Protein AF-A0A973CJG3-F1 (afdb_monomer)

Secondary structure (DSSP, 8-state):
-HHHHTGGGG--SS--B-TTSSBHHHHT-HHHHHHH-TTS--PPEEE--BSTT-HHHHHHTS-PSPHHHHHHHHHHTT--EEEEEBSSS-TTHHHHHHHTGGG--TTS-EEEEE--TT---SS-S---SS--TT-S-TTTS---HHHHHTS-SSEEESSSEEE-SSS-EEETTEEEEEEEE-TT-S-SEEEEEEEEES-SS--PPTT-EEEEEEEETTEEEEEEEEE--TT----EEEEEEESS-EEEEEE-

Sequence (252 aa):
REAKKRHKEWGLNGMGKNWLGIPHLDYLDLASWIRKNPTKELPYWVCHPSYGKFPSHTLVDFGFKPWQEFIAAMIETKRAFAAVWVSNGPGELKHLLKTQFTKIKRNQSMPAFTNASFDRSPQTKNPRGPMNRKMKNIYTKKLDMDFVNGADREGGINIWQRWDTTNITDKAKTWEMTIWLAKKCPVEKGTMDITPRRCQKFKAKPGQRFKWQSSIDGKVSQSGTVKADKHGFVTLPKVAISKKKCRIRISR

Nearest PDB structures (foldseek):
  6kjl-assembly1_A  TM=4.867E-01  e=3.478E-01  Bacillus sp. 41M-1
  2dck-assembly1_A  TM=4.306E-01  e=3.272E-01  Bacillus sp. 41M-1
  5wvp-assembly1_A  TM=4.340E-01  e=6.804E-01  Paenibacillus barengoltzii
  5wug-assembly1_A  TM=4.262E-01  e=8.171E-01  Paenibacillus barengoltzii
  6kka-assembly2_B  TM=3.151E-01  e=6.804E-01  Bacillus sp. 41M-1

Mean predicted aligned error: 8.8 Å

Structure (mmCIF, N/CA/C/O backbone):
data_AF-A0A973CJG3-F1
#
_entry.id   AF-A0A973CJG3-F1
#
loop_
_atom_site.group_PDB
_atom_site.id
_atom_site.type_symbol
_atom_site.label_atom_id
_atom_site.label_alt_id
_atom_site.label_comp_id
_atom_site.label_asym_id
_atom_site.label_entity_id
_atom_site.label_seq_id
_atom_site.pdbx_PDB_ins_code
_atom_site.Cartn_x
_atom_site.Cartn_y
_atom_site.Cartn_z
_atom_site.occupancy
_atom_site.B_iso_or_equiv
_atom_site.auth_seq_id
_atom_site.auth_comp_id
_atom_site.auth_asym_id
_atom_site.auth_atom_id
_atom_site.pdbx_PDB_model_num
ATOM 1 N N . ARG A 1 1 ? 27.104 -16.307 -5.606 1.00 38.00 1 ARG A N 1
ATOM 2 C CA . ARG A 1 1 ? 28.122 -17.317 -6.006 1.00 38.00 1 ARG A CA 1
ATOM 3 C C . ARG A 1 1 ? 27.645 -18.135 -7.210 1.00 38.00 1 ARG A C 1
ATOM 5 O O . ARG A 1 1 ? 28.338 -1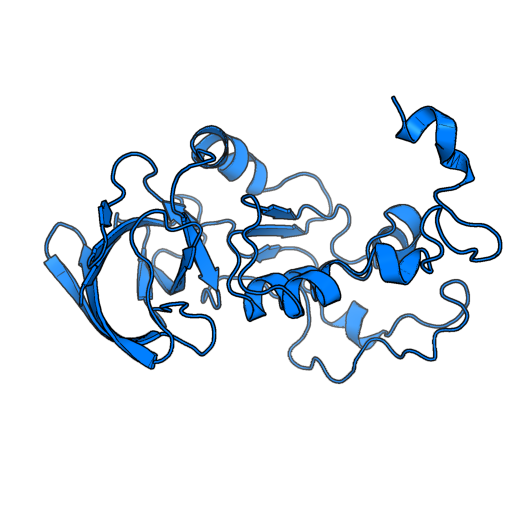8.113 -8.212 1.00 38.00 1 ARG A O 1
ATOM 12 N N . GLU A 1 2 ? 26.455 -18.740 -7.157 1.00 39.62 2 GLU A N 1
ATOM 13 C CA . GLU A 1 2 ? 25.774 -19.415 -8.289 1.00 39.62 2 GLU A CA 1
ATOM 14 C C . GLU A 1 2 ? 25.611 -18.533 -9.545 1.00 39.62 2 GLU A C 1
ATOM 16 O O . GLU A 1 2 ? 26.092 -18.888 -10.615 1.00 39.62 2 GLU A O 1
ATOM 21 N N . ALA A 1 3 ? 25.062 -17.320 -9.397 1.00 37.31 3 ALA A N 1
ATOM 22 C CA . ALA A 1 3 ? 24.835 -16.401 -10.523 1.00 37.31 3 ALA A CA 1
ATOM 23 C C . ALA A 1 3 ? 26.109 -16.037 -11.319 1.00 37.31 3 ALA A C 1
ATOM 25 O O . ALA A 1 3 ? 26.046 -15.831 -12.524 1.00 37.31 3 ALA A O 1
ATOM 26 N N . LYS A 1 4 ? 27.289 -16.017 -10.674 1.00 39.81 4 LYS A N 1
ATOM 27 C CA . LYS A 1 4 ? 28.574 -15.769 -11.357 1.00 39.81 4 LYS A CA 1
ATOM 28 C C . LYS A 1 4 ? 28.987 -16.944 -12.251 1.00 39.81 4 LYS A C 1
ATOM 30 O O . LYS A 1 4 ? 29.508 -16.718 -13.339 1.00 39.81 4 LYS A O 1
ATOM 35 N N . LYS A 1 5 ? 28.742 -18.183 -11.806 1.00 47.56 5 LYS A N 1
ATOM 36 C CA . LYS A 1 5 ? 29.108 -19.403 -12.547 1.00 47.56 5 LYS A CA 1
ATOM 37 C C . LYS A 1 5 ? 28.276 -19.577 -13.814 1.00 47.56 5 LYS A C 1
ATOM 39 O O . LYS A 1 5 ? 28.791 -20.065 -14.808 1.00 47.56 5 LYS A O 1
ATOM 44 N N . ARG A 1 6 ? 27.016 -19.145 -13.776 1.00 50.22 6 ARG A N 1
ATOM 45 C CA . ARG A 1 6 ? 26.038 -19.390 -14.840 1.00 50.22 6 ARG A CA 1
ATOM 46 C C . ARG A 1 6 ? 25.678 -18.155 -15.656 1.00 50.22 6 ARG A C 1
ATOM 48 O O . ARG A 1 6 ? 24.765 -18.231 -16.451 1.00 50.22 6 ARG A O 1
ATOM 55 N N . HIS A 1 7 ? 26.374 -17.026 -15.517 1.00 45.78 7 HIS A N 1
ATOM 56 C CA . HIS A 1 7 ? 25.959 -15.753 -16.132 1.00 45.78 7 HIS A CA 1
ATOM 57 C C . HIS A 1 7 ? 25.690 -15.816 -17.656 1.00 45.78 7 HIS A C 1
ATOM 59 O O . HIS A 1 7 ? 24.806 -15.114 -18.133 1.00 45.78 7 HIS A O 1
ATOM 65 N N . LYS A 1 8 ? 26.373 -16.688 -18.418 1.00 46.72 8 LYS A N 1
ATOM 66 C CA . LYS A 1 8 ? 26.104 -16.917 -19.858 1.00 46.72 8 LYS A CA 1
ATOM 67 C C . LYS A 1 8 ? 24.778 -17.645 -20.137 1.00 46.72 8 LYS A C 1
ATOM 69 O O . LYS A 1 8 ? 24.209 -17.499 -21.210 1.00 46.72 8 LYS A O 1
ATOM 74 N N . GLU A 1 9 ? 24.263 -18.390 -19.163 1.00 54.78 9 GLU A N 1
ATOM 75 C CA . GLU A 1 9 ? 22.959 -19.071 -19.196 1.00 54.78 9 GLU A CA 1
ATOM 76 C C . GLU A 1 9 ? 21.802 -18.125 -18.826 1.00 54.78 9 GLU A C 1
ATOM 78 O O . GLU A 1 9 ? 20.634 -18.508 -18.893 1.00 54.78 9 GLU A O 1
ATOM 83 N N . TRP A 1 10 ? 22.107 -16.890 -18.405 1.00 50.78 10 TRP A N 1
ATOM 84 C CA . TRP A 1 10 ? 21.106 -15.917 -17.964 1.00 50.78 10 TRP A CA 1
ATOM 85 C C . TRP A 1 10 ? 20.590 -15.033 -19.120 1.00 50.78 10 TRP A C 1
ATOM 87 O O . TRP A 1 10 ? 19.792 -14.151 -18.849 1.00 50.78 10 TRP A O 1
ATOM 97 N N . GLY A 1 11 ? 20.941 -15.334 -20.386 1.00 48.28 11 GLY A N 1
ATOM 98 C CA . GLY A 1 11 ? 20.390 -14.748 -21.634 1.00 48.28 11 GLY A CA 1
ATOM 99 C C . GLY A 1 11 ? 20.781 -13.277 -21.881 1.00 48.28 11 GLY A C 1
ATOM 100 O O . GLY A 1 11 ? 20.871 -12.507 -20.942 1.00 48.28 11 GLY A O 1
ATOM 101 N N . LEU A 1 12 ? 21.054 -12.787 -23.098 1.00 52.03 12 LEU A N 1
ATOM 102 C CA . LEU A 1 12 ? 20.471 -13.099 -24.409 1.00 52.03 12 LEU A CA 1
ATOM 103 C C . LEU A 1 12 ? 21.503 -13.048 -25.560 1.00 52.03 12 LEU A C 1
ATOM 105 O O . LEU A 1 12 ? 22.058 -11.995 -25.853 1.00 52.03 12 LEU A O 1
ATOM 109 N N . ASN A 1 13 ? 21.630 -14.162 -26.291 1.00 45.59 13 ASN A N 1
ATOM 110 C CA . ASN A 1 13 ? 21.619 -14.185 -27.761 1.00 45.59 13 ASN A CA 1
ATOM 111 C C . ASN A 1 13 ? 20.974 -15.513 -28.218 1.00 45.59 13 ASN A C 1
ATOM 113 O O . ASN A 1 13 ? 21.396 -16.580 -27.783 1.00 45.59 13 ASN A O 1
ATOM 117 N N . GLY A 1 14 ? 19.899 -15.444 -29.021 1.00 54.41 14 GLY A N 1
ATOM 118 C CA . GLY A 1 14 ? 19.147 -16.608 -29.539 1.00 54.41 14 GLY A CA 1
ATOM 119 C C . GLY A 1 14 ? 17.915 -17.087 -28.737 1.00 54.41 14 GLY A C 1
ATOM 120 O O . GLY A 1 14 ? 17.394 -18.154 -29.032 1.00 54.41 14 GLY A O 1
ATOM 121 N N . MET A 1 15 ? 17.449 -16.324 -27.733 1.00 61.69 15 MET A N 1
ATOM 122 C CA . MET A 1 15 ? 16.234 -16.555 -26.906 1.00 61.69 15 MET A CA 1
ATOM 123 C C . MET A 1 15 ? 15.952 -18.017 -26.482 1.00 61.69 15 MET A C 1
ATOM 125 O O . MET A 1 15 ? 14.845 -18.531 -26.639 1.00 61.69 15 MET A O 1
ATOM 129 N N . GLY A 1 16 ? 16.948 -18.675 -25.884 1.00 67.69 16 GLY A N 1
ATOM 130 C CA . GLY A 1 16 ? 16.788 -19.979 -25.237 1.00 67.69 16 GLY A CA 1
ATOM 131 C C . GLY A 1 16 ? 15.946 -19.951 -23.950 1.00 67.69 16 GLY A C 1
ATOM 132 O O . GLY A 1 16 ? 15.696 -18.908 -23.337 1.00 67.69 16 GLY A O 1
ATOM 133 N N . LYS A 1 17 ? 15.510 -21.143 -23.533 1.00 73.69 17 LYS A N 1
ATOM 134 C CA . LYS A 1 17 ? 14.942 -21.403 -22.205 1.00 73.69 17 LYS A CA 1
ATOM 135 C C . LYS A 1 17 ? 16.030 -21.229 -21.131 1.00 73.69 17 LYS A C 1
ATOM 137 O O . LYS A 1 17 ? 17.195 -21.509 -21.390 1.00 73.69 17 LYS A O 1
ATOM 142 N N . ASN A 1 18 ? 15.662 -20.787 -19.931 1.00 76.19 18 ASN A N 1
ATOM 143 C CA . ASN A 1 18 ? 16.559 -20.792 -18.774 1.00 76.19 18 ASN A CA 1
ATOM 144 C C . ASN A 1 18 ? 16.839 -22.239 -18.304 1.00 76.19 18 ASN A C 1
ATOM 146 O O . ASN A 1 18 ? 16.285 -23.198 -18.840 1.00 76.19 18 ASN A O 1
ATOM 150 N N . TRP A 1 19 ? 17.645 -22.406 -17.253 1.00 76.75 19 TRP A N 1
ATOM 151 C CA . TRP A 1 19 ? 17.968 -23.717 -16.662 1.00 76.75 19 TRP A CA 1
ATOM 152 C C . TRP A 1 19 ? 16.749 -24.512 -16.135 1.00 76.75 19 TRP A C 1
ATOM 154 O O . TRP A 1 19 ? 16.885 -25.692 -15.832 1.00 76.75 19 TRP A O 1
ATOM 164 N N . LEU A 1 20 ? 15.563 -23.894 -16.046 1.00 78.69 20 LEU A N 1
ATOM 165 C CA . LEU A 1 20 ? 14.283 -24.544 -15.723 1.00 78.69 20 LEU A CA 1
ATOM 166 C C . LEU A 1 20 ? 13.481 -24.954 -16.971 1.00 78.69 20 LEU A C 1
ATOM 168 O O . LEU A 1 20 ? 12.343 -25.400 -16.850 1.00 78.69 20 LEU A O 1
ATOM 172 N N . GLY A 1 21 ? 14.009 -24.755 -18.181 1.00 82.00 21 GLY A N 1
ATOM 173 C CA . GLY A 1 21 ? 13.263 -25.003 -19.413 1.00 82.00 21 GLY A CA 1
ATOM 174 C C . GLY A 1 21 ? 12.173 -23.955 -19.705 1.00 82.00 21 GLY A C 1
ATOM 175 O O . GLY A 1 21 ? 11.332 -24.181 -20.578 1.00 82.00 21 GLY A O 1
ATOM 176 N N . ILE A 1 22 ? 12.177 -22.812 -19.009 1.00 78.19 22 ILE A N 1
ATOM 177 C CA . ILE A 1 22 ? 11.189 -21.732 -19.160 1.00 78.19 22 ILE A CA 1
ATOM 178 C C . ILE A 1 22 ? 11.783 -20.626 -20.040 1.00 78.19 22 ILE A C 1
ATOM 180 O O . ILE A 1 22 ? 12.931 -20.240 -19.812 1.00 78.19 22 ILE A O 1
ATOM 184 N N . PRO A 1 23 ? 11.044 -20.069 -21.019 1.00 77.31 23 PRO A N 1
ATOM 185 C CA . PRO A 1 23 ? 11.504 -18.898 -21.761 1.00 77.31 23 PRO A CA 1
ATOM 186 C C . PRO A 1 23 ? 11.931 -17.776 -20.809 1.00 77.31 23 PRO A C 1
ATOM 188 O O . PRO A 1 23 ? 11.202 -17.432 -19.880 1.00 77.31 23 PRO A O 1
ATOM 191 N N . HIS A 1 24 ? 13.113 -17.198 -21.024 1.00 72.94 24 HIS A N 1
ATOM 192 C CA . HIS A 1 24 ? 13.691 -16.220 -20.096 1.00 72.94 24 HIS A CA 1
ATOM 193 C C . HIS A 1 24 ? 12.741 -15.040 -19.801 1.00 72.94 24 HIS A C 1
ATOM 195 O O . HIS A 1 24 ? 12.560 -14.650 -18.649 1.00 72.94 24 HIS A O 1
ATOM 201 N N . LEU A 1 25 ? 12.051 -14.540 -20.830 1.00 70.56 25 LEU A N 1
ATOM 202 C CA . LEU A 1 25 ? 11.069 -13.461 -20.693 1.00 70.56 25 LEU A CA 1
ATOM 203 C C . LEU A 1 25 ? 9.826 -13.870 -19.892 1.00 70.56 25 LEU A C 1
ATOM 205 O O . LEU A 1 25 ? 9.221 -13.023 -19.242 1.00 70.56 25 LEU A O 1
ATOM 209 N N . ASP A 1 26 ? 9.438 -15.144 -19.920 1.00 74.06 26 ASP A N 1
ATOM 210 C CA . ASP A 1 26 ? 8.328 -15.646 -19.106 1.00 74.06 26 ASP A CA 1
ATOM 211 C C . ASP A 1 26 ? 8.758 -15.844 -17.653 1.00 74.06 26 ASP A C 1
ATOM 213 O O . ASP A 1 26 ? 7.991 -15.558 -16.735 1.00 74.06 26 ASP A O 1
ATOM 217 N N . TYR A 1 27 ? 10.005 -16.266 -17.434 1.00 75.38 27 TYR A N 1
ATOM 218 C CA . TYR A 1 27 ? 10.584 -16.365 -16.097 1.00 75.38 27 TYR A CA 1
ATOM 219 C C . TYR A 1 27 ? 10.700 -14.995 -15.409 1.00 75.38 27 TYR A C 1
ATOM 221 O O . TYR A 1 27 ? 10.432 -14.884 -14.213 1.00 75.38 27 TYR A O 1
ATOM 229 N N . LEU A 1 28 ? 11.042 -13.944 -16.162 1.00 76.88 28 LEU A N 1
ATOM 230 C CA . LEU A 1 28 ? 11.121 -12.565 -15.662 1.00 76.88 28 LEU A CA 1
ATOM 231 C C . LEU A 1 28 ? 9.783 -11.806 -15.701 1.00 76.88 28 LEU A C 1
ATOM 233 O O . LEU A 1 28 ? 9.737 -10.614 -15.385 1.00 76.88 28 LEU A O 1
ATOM 237 N N . ASP A 1 29 ? 8.671 -12.469 -16.033 1.00 78.69 29 ASP A N 1
ATOM 238 C CA . ASP A 1 29 ? 7.335 -11.866 -16.005 1.00 78.69 29 ASP A CA 1
ATOM 239 C C . ASP A 1 29 ? 6.770 -11.786 -14.578 1.00 78.69 29 ASP A C 1
ATOM 241 O O . ASP A 1 29 ? 5.802 -12.453 -14.189 1.00 78.69 29 ASP A O 1
ATOM 245 N N . LEU A 1 30 ? 7.404 -10.937 -13.771 1.00 84.88 30 LEU A N 1
ATOM 246 C CA . LEU A 1 30 ? 7.039 -10.741 -12.376 1.00 84.88 30 LEU A CA 1
ATOM 247 C C . LEU A 1 30 ? 5.619 -10.172 -12.223 1.00 84.88 30 LEU A C 1
ATOM 249 O O . LEU A 1 30 ? 4.926 -10.515 -11.265 1.00 84.88 30 LEU A O 1
ATOM 253 N N . ALA A 1 31 ? 5.160 -9.349 -13.172 1.00 84.25 31 ALA A N 1
ATOM 254 C CA . ALA A 1 31 ? 3.807 -8.796 -13.175 1.00 84.25 31 ALA A CA 1
ATOM 255 C C . ALA A 1 31 ? 2.752 -9.911 -13.274 1.00 84.25 31 ALA A C 1
ATOM 257 O O . ALA A 1 31 ? 1.835 -9.989 -12.448 1.00 84.25 31 ALA A O 1
ATOM 258 N N . SER A 1 32 ? 2.917 -10.830 -14.233 1.00 85.25 32 SER A N 1
ATOM 259 C CA . SER A 1 32 ? 2.056 -12.010 -14.359 1.00 85.25 32 SER A CA 1
ATOM 260 C C . SER A 1 32 ? 2.118 -12.894 -13.116 1.00 85.25 32 SER A C 1
ATOM 262 O O . SER A 1 32 ? 1.078 -13.366 -12.649 1.00 85.25 32 SER A O 1
ATOM 264 N N . TRP A 1 33 ? 3.310 -13.113 -12.550 1.00 89.62 33 TRP A N 1
ATOM 265 C CA . TRP A 1 33 ? 3.449 -13.908 -11.329 1.00 89.62 33 TRP A CA 1
ATOM 266 C C . TRP A 1 33 ? 2.687 -13.283 -10.155 1.00 89.62 33 TRP A C 1
ATOM 268 O O . TRP A 1 33 ? 1.949 -13.990 -9.467 1.00 89.62 33 TRP A O 1
ATOM 278 N N . ILE A 1 34 ? 2.796 -11.967 -9.955 1.00 92.94 34 ILE A N 1
ATOM 279 C CA . ILE A 1 34 ? 2.105 -11.243 -8.880 1.00 92.94 34 ILE A CA 1
ATOM 280 C C . ILE A 1 34 ? 0.590 -11.377 -9.004 1.00 92.94 34 ILE A C 1
ATOM 282 O O . ILE A 1 34 ? -0.063 -11.722 -8.014 1.00 92.94 34 ILE A O 1
ATOM 286 N N . ARG A 1 35 ? 0.046 -11.154 -10.210 1.00 91.88 35 ARG A N 1
ATOM 287 C CA . ARG A 1 35 ? -1.391 -11.280 -10.508 1.00 91.88 35 ARG A CA 1
ATOM 288 C C . ARG A 1 35 ? -1.909 -12.697 -10.257 1.00 91.88 35 ARG A C 1
ATOM 290 O O . ARG A 1 35 ? -3.000 -12.860 -9.718 1.00 91.88 35 ARG A O 1
ATOM 297 N N . LYS A 1 36 ? -1.113 -13.720 -10.588 1.00 94.06 36 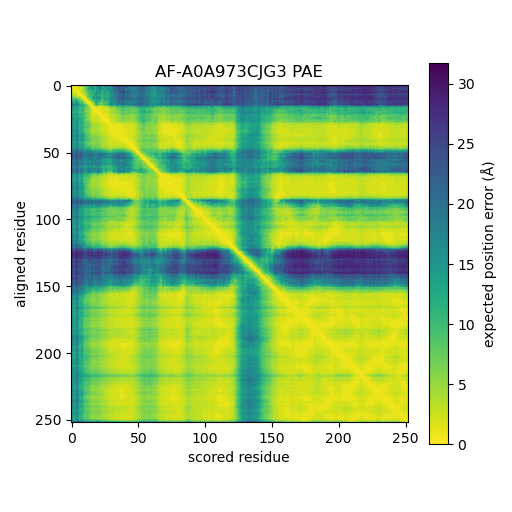LYS A N 1
ATOM 298 C CA . LYS A 1 36 ? -1.443 -15.137 -10.343 1.00 94.06 36 LYS A CA 1
ATOM 299 C C . LYS A 1 36 ? -1.316 -15.550 -8.874 1.00 94.06 36 LYS A C 1
ATOM 301 O O . LYS A 1 36 ? -1.942 -16.523 -8.467 1.00 94.06 36 LYS A O 1
ATOM 306 N N . ASN A 1 37 ? -0.536 -14.826 -8.072 1.00 96.75 37 ASN A N 1
ATOM 307 C CA . ASN A 1 37 ? -0.224 -15.187 -6.687 1.00 96.75 37 ASN A CA 1
ATOM 308 C C . ASN A 1 37 ? -0.637 -14.106 -5.667 1.00 96.75 37 ASN A C 1
ATOM 310 O O . ASN A 1 37 ? 0.172 -13.750 -4.803 1.00 96.75 37 ASN A O 1
ATOM 314 N N . PRO A 1 38 ? -1.881 -13.586 -5.694 1.00 96.56 38 PRO A N 1
ATOM 315 C CA . PRO A 1 38 ? -2.286 -12.403 -4.925 1.00 96.56 38 PRO A CA 1
ATOM 316 C C . PRO A 1 38 ? -2.086 -12.564 -3.409 1.00 96.56 38 PRO A C 1
ATOM 318 O O . PRO A 1 38 ? -1.762 -11.596 -2.723 1.00 96.56 38 PRO A O 1
ATOM 321 N N . THR A 1 39 ? -2.199 -13.789 -2.885 1.00 96.31 39 THR A N 1
ATOM 322 C CA . THR A 1 39 ? -2.079 -14.117 -1.453 1.00 96.31 39 THR A CA 1
ATOM 323 C C . THR A 1 39 ? -0.653 -14.427 -0.984 1.00 96.31 39 THR A C 1
ATOM 325 O O . THR A 1 39 ? -0.411 -14.474 0.222 1.00 96.31 39 THR A O 1
ATOM 328 N N . LYS A 1 40 ? 0.314 -14.624 -1.892 1.00 96.31 40 LYS A N 1
ATOM 329 C CA . LYS A 1 40 ? 1.724 -14.854 -1.525 1.00 96.31 40 LYS A CA 1
ATOM 330 C C . LYS A 1 40 ? 2.374 -13.533 -1.153 1.00 96.31 40 LYS A C 1
ATOM 332 O O . LYS A 1 40 ? 2.463 -12.655 -2.002 1.00 96.31 40 LYS A O 1
ATOM 337 N N . GLU A 1 41 ? 2.787 -13.358 0.096 1.00 95.00 41 GLU A N 1
ATOM 338 C CA . GLU A 1 41 ? 3.331 -12.073 0.540 1.00 95.00 41 GLU A CA 1
ATOM 339 C C . GLU A 1 41 ? 4.725 -11.790 -0.023 1.00 95.00 41 GLU A C 1
ATOM 341 O O . GLU A 1 41 ? 5.554 -12.686 -0.166 1.00 95.00 41 GLU A O 1
ATOM 346 N N . LEU A 1 42 ? 4.968 -10.512 -0.305 1.00 93.56 42 LEU A N 1
ATOM 347 C CA . LEU A 1 42 ? 6.249 -9.981 -0.754 1.00 93.56 42 LEU A CA 1
ATOM 348 C C . LEU A 1 42 ? 6.874 -9.125 0.356 1.00 93.56 42 LEU A C 1
ATOM 350 O O . LEU A 1 42 ? 6.147 -8.612 1.215 1.00 93.56 42 LEU A O 1
ATOM 354 N N . PRO A 1 43 ? 8.206 -8.932 0.359 1.00 93.25 43 PRO A N 1
ATOM 355 C CA . PRO A 1 43 ? 8.800 -7.843 1.127 1.00 93.25 43 PRO A CA 1
ATOM 356 C C . PRO A 1 43 ? 8.220 -6.495 0.673 1.00 93.25 43 PRO A C 1
ATOM 358 O O . PRO A 1 43 ? 7.617 -6.390 -0.396 1.00 93.25 43 PRO A O 1
ATOM 361 N N . TYR A 1 44 ? 8.429 -5.448 1.474 1.00 93.88 44 TYR A N 1
ATOM 362 C CA . TYR A 1 44 ? 8.155 -4.097 0.991 1.00 93.88 44 TYR A CA 1
ATOM 363 C C . TYR A 1 44 ? 9.053 -3.820 -0.205 1.00 93.88 44 TYR A C 1
ATOM 365 O O . TYR A 1 44 ? 10.277 -3.906 -0.087 1.00 93.88 44 TYR A O 1
ATOM 373 N N . TRP A 1 45 ? 8.442 -3.532 -1.345 1.00 91.88 45 TRP A N 1
ATOM 374 C CA . TRP A 1 45 ? 9.181 -3.383 -2.584 1.00 91.88 45 TRP A CA 1
ATOM 375 C C . TRP A 1 45 ? 9.420 -1.919 -2.925 1.00 91.88 45 TRP A C 1
ATOM 377 O O . TRP A 1 45 ? 8.628 -1.036 -2.596 1.00 91.88 45 TRP A O 1
ATOM 387 N N . VAL A 1 46 ? 10.538 -1.669 -3.590 1.00 88.94 46 VAL A N 1
ATOM 388 C CA . VAL A 1 46 ? 10.987 -0.331 -3.937 1.00 88.94 46 VAL A CA 1
ATOM 389 C C . VAL A 1 46 ? 11.373 -0.330 -5.401 1.00 88.94 46 VAL A C 1
ATOM 391 O O . VAL A 1 46 ? 12.314 -1.019 -5.789 1.00 88.94 46 VAL A O 1
ATOM 394 N N . CYS A 1 47 ? 10.649 0.449 -6.197 1.00 85.06 47 CYS A N 1
ATOM 395 C CA . CYS A 1 47 ? 11.003 0.726 -7.579 1.00 85.06 47 CYS A CA 1
ATOM 396 C C . CYS A 1 47 ? 11.798 2.019 -7.654 1.00 85.06 47 CYS A C 1
ATOM 398 O O . CYS A 1 47 ? 11.317 3.065 -7.212 1.00 85.06 47 CYS A O 1
ATOM 400 N N . HIS A 1 48 ? 12.964 1.966 -8.281 1.00 81.88 48 HIS A N 1
ATOM 401 C CA . HIS A 1 48 ? 13.689 3.164 -8.680 1.00 81.88 48 HIS A CA 1
ATOM 402 C C . HIS A 1 48 ? 14.293 2.960 -10.070 1.00 81.88 48 HIS A C 1
ATOM 404 O O . HIS A 1 48 ? 15.495 2.730 -10.187 1.00 81.88 48 HIS A O 1
ATOM 410 N N . PRO A 1 49 ? 13.474 2.964 -11.136 1.00 71.12 49 PRO A N 1
ATOM 411 C CA . PRO A 1 49 ? 13.997 3.018 -12.485 1.00 71.12 49 PRO A CA 1
ATOM 412 C C . PRO A 1 49 ? 14.762 4.331 -12.651 1.00 71.12 49 PRO A C 1
ATOM 414 O O . PRO A 1 49 ? 14.188 5.422 -12.589 1.00 71.12 49 PRO A O 1
ATOM 417 N N . SER A 1 50 ? 16.065 4.223 -12.885 1.00 62.31 50 SER A N 1
ATOM 418 C CA . SER A 1 50 ? 16.801 5.296 -13.542 1.00 62.31 50 SER A CA 1
ATOM 419 C C . SER A 1 50 ? 16.185 5.491 -14.934 1.00 62.31 50 SER A C 1
ATOM 421 O O . SER A 1 50 ? 15.875 4.506 -15.604 1.00 62.31 50 SER A O 1
ATOM 423 N N . TYR A 1 51 ? 16.006 6.743 -15.369 1.00 60.84 51 TYR A N 1
ATOM 424 C CA . TYR A 1 51 ? 15.540 7.107 -16.721 1.00 60.84 51 TYR A CA 1
ATOM 425 C C . TYR A 1 51 ? 14.030 6.945 -16.985 1.00 60.84 51 TYR A C 1
ATOM 427 O O . TYR A 1 51 ? 13.621 6.338 -17.973 1.00 60.84 51 TYR A O 1
ATOM 435 N N . GLY A 1 52 ? 13.194 7.580 -16.154 1.00 54.88 52 GLY A N 1
ATOM 436 C CA . GLY A 1 52 ? 11.718 7.515 -16.154 1.00 54.88 52 GLY A CA 1
ATOM 437 C C . GLY A 1 52 ? 10.939 7.714 -17.469 1.00 54.88 52 GLY A C 1
ATOM 438 O O . GLY A 1 52 ? 9.746 7.435 -17.488 1.00 54.88 52 GLY A O 1
ATOM 439 N N . LYS A 1 53 ? 11.579 8.129 -18.572 1.00 53.22 53 LYS A N 1
ATOM 440 C CA . LYS A 1 53 ? 10.964 8.245 -19.909 1.00 53.22 53 LYS A CA 1
ATOM 441 C C . LYS A 1 53 ? 11.503 7.240 -20.939 1.00 53.22 53 LYS A C 1
ATOM 443 O O . LYS A 1 53 ? 10.918 7.123 -22.008 1.00 53.22 53 LYS A O 1
ATOM 448 N N . PHE A 1 54 ? 12.602 6.532 -20.669 1.00 55.78 54 PHE A N 1
ATOM 449 C CA . PHE A 1 54 ? 13.337 5.780 -21.694 1.00 55.78 54 PHE A CA 1
ATOM 450 C C . PHE A 1 54 ? 13.091 4.264 -21.589 1.00 55.78 54 PHE A C 1
ATOM 452 O O . PHE A 1 54 ? 13.832 3.539 -20.918 1.00 55.78 54 PHE A O 1
ATOM 459 N N . PRO A 1 55 ? 12.050 3.743 -22.263 1.00 51.25 55 PRO A N 1
ATOM 460 C CA . PRO A 1 55 ? 11.767 2.314 -22.311 1.00 51.25 55 PRO A CA 1
ATOM 461 C C . PRO A 1 55 ? 12.872 1.504 -22.992 1.00 51.25 55 PRO A C 1
ATOM 463 O O . PRO A 1 55 ? 13.020 0.329 -22.683 1.00 51.25 55 PRO A O 1
ATOM 466 N N . SER A 1 56 ? 13.669 2.114 -23.878 1.00 50.25 56 SER A N 1
ATOM 467 C CA . SER A 1 56 ? 14.780 1.439 -24.561 1.00 50.25 56 SER A CA 1
ATOM 468 C C . SER A 1 56 ? 15.811 0.886 -23.573 1.00 50.25 56 SER A C 1
ATOM 470 O O . SER A 1 56 ? 16.151 -0.289 -23.655 1.00 50.25 56 SER A O 1
ATOM 472 N N . HIS A 1 57 ? 16.219 1.683 -22.582 1.00 52.41 57 HIS A N 1
ATOM 473 C CA . HIS A 1 57 ? 17.140 1.233 -21.536 1.00 52.41 57 HIS A CA 1
ATOM 474 C C . HIS A 1 57 ? 16.453 0.321 -20.506 1.00 52.41 57 HIS A C 1
ATOM 476 O O . HIS A 1 57 ? 17.056 -0.621 -20.008 1.00 52.41 57 HIS A O 1
ATOM 482 N N . THR A 1 58 ? 15.171 0.533 -20.190 1.00 52.53 58 THR A N 1
ATOM 483 C CA . THR A 1 58 ? 14.485 -0.280 -19.161 1.00 52.53 58 THR A CA 1
ATOM 484 C C . THR A 1 58 ? 14.040 -1.666 -19.633 1.00 52.53 58 THR A C 1
ATOM 486 O O . THR A 1 58 ? 14.029 -2.589 -18.821 1.00 52.53 58 THR A O 1
ATOM 489 N N . LEU A 1 59 ? 13.723 -1.839 -20.920 1.00 48.03 59 LEU A N 1
ATOM 490 C CA . LEU A 1 59 ? 13.295 -3.125 -21.484 1.00 48.03 59 LEU A CA 1
ATOM 491 C C . LEU A 1 59 ? 14.458 -4.014 -21.925 1.00 48.03 59 LEU A C 1
ATOM 493 O O . LEU A 1 59 ? 14.325 -5.235 -21.867 1.00 48.03 59 LEU A O 1
ATOM 497 N N . VAL A 1 60 ? 15.568 -3.423 -22.375 1.00 47.69 60 VAL A N 1
ATOM 498 C CA . VAL A 1 60 ? 16.691 -4.176 -22.957 1.00 47.69 60 VAL A CA 1
ATOM 499 C C . VAL A 1 60 ? 17.866 -4.287 -21.985 1.00 47.69 60 VAL A C 1
ATOM 501 O O . VAL A 1 60 ? 18.404 -5.381 -21.839 1.00 47.69 60 VAL A O 1
ATOM 504 N N . ASP A 1 61 ? 18.211 -3.224 -21.251 1.00 51.62 61 ASP A N 1
ATOM 505 C CA . ASP A 1 61 ? 19.424 -3.243 -20.415 1.00 51.62 61 ASP A CA 1
ATOM 506 C C . ASP A 1 61 ? 19.185 -3.833 -19.020 1.00 51.62 61 ASP A C 1
ATOM 508 O O . ASP A 1 61 ? 20.098 -4.397 -18.420 1.00 51.62 61 ASP A O 1
ATOM 512 N N . PHE A 1 62 ? 17.959 -3.733 -18.493 1.00 54.50 62 PHE A N 1
ATOM 513 C CA . PHE A 1 62 ? 17.640 -4.188 -17.132 1.00 54.50 62 PHE A CA 1
ATOM 514 C C . PHE A 1 62 ? 16.797 -5.473 -17.072 1.00 54.50 62 PHE A C 1
ATOM 516 O O . PHE A 1 62 ? 16.527 -5.963 -15.978 1.00 54.50 62 PHE A O 1
ATOM 523 N N . GLY A 1 63 ? 16.391 -6.043 -18.215 1.00 48.56 63 GLY A N 1
ATOM 524 C CA . GLY A 1 63 ? 15.720 -7.353 -18.294 1.00 48.56 63 GLY A CA 1
ATOM 525 C C . GLY A 1 63 ? 14.320 -7.433 -17.665 1.00 48.56 63 GLY A C 1
ATOM 526 O O . GLY A 1 63 ? 13.712 -8.503 -17.644 1.00 48.56 63 GLY A O 1
ATOM 527 N N . PHE A 1 64 ? 13.766 -6.330 -17.164 1.00 54.06 64 PHE A N 1
ATOM 528 C CA . PHE A 1 64 ? 12.411 -6.307 -16.622 1.00 54.06 64 PHE A CA 1
ATOM 529 C C . PHE A 1 64 ? 11.408 -6.019 -17.748 1.00 54.06 64 PHE A C 1
ATOM 531 O O . PHE A 1 64 ? 11.479 -4.978 -18.402 1.00 54.06 64 PHE A O 1
ATOM 538 N N . LYS A 1 65 ? 10.416 -6.910 -17.940 1.00 56.72 65 LYS A N 1
ATOM 539 C CA . LYS A 1 65 ? 9.150 -6.537 -18.613 1.00 56.72 65 LYS A CA 1
ATOM 540 C C . LYS A 1 65 ? 8.647 -5.222 -17.995 1.00 56.72 65 LYS A C 1
ATOM 542 O O . LYS A 1 65 ? 8.865 -5.031 -16.795 1.00 56.72 65 LYS A O 1
ATOM 547 N N . PRO A 1 66 ? 8.025 -4.316 -18.778 1.00 68.06 66 PRO A N 1
ATOM 548 C CA . PRO A 1 66 ? 8.001 -2.888 -18.462 1.00 68.06 66 PRO A CA 1
ATOM 549 C C . PRO A 1 66 ? 7.573 -2.657 -17.012 1.00 68.06 66 PRO A C 1
ATOM 551 O O . PRO A 1 66 ? 6.514 -3.121 -16.594 1.00 68.06 66 PRO A O 1
ATOM 554 N N . TRP A 1 67 ? 8.417 -1.989 -16.223 1.00 75.38 67 TRP A N 1
ATOM 555 C CA . TRP A 1 67 ? 8.235 -1.796 -14.777 1.00 75.38 67 TRP A CA 1
ATOM 556 C C . TRP A 1 67 ? 6.874 -1.175 -14.423 1.00 75.38 67 TRP A C 1
ATOM 558 O O . TRP A 1 67 ? 6.360 -1.389 -13.326 1.00 75.38 67 TRP A O 1
ATOM 568 N N . GLN A 1 68 ? 6.249 -0.468 -15.363 1.00 77.62 68 GLN A N 1
ATOM 569 C CA . GLN A 1 68 ? 4.889 0.038 -15.242 1.00 77.62 68 GLN A CA 1
ATOM 570 C C . GLN A 1 68 ? 3.847 -1.090 -15.123 1.00 77.62 68 GLN A C 1
ATOM 572 O O . GLN A 1 68 ? 2.960 -0.996 -14.281 1.00 77.62 68 GLN A O 1
ATOM 577 N N . GLU A 1 69 ? 3.978 -2.184 -15.884 1.00 77.62 69 GLU A N 1
ATOM 578 C CA . GLU A 1 69 ? 3.121 -3.375 -15.739 1.00 77.62 69 GLU A CA 1
ATOM 579 C C . GLU A 1 69 ? 3.319 -4.058 -14.391 1.00 77.62 69 GLU A C 1
ATOM 581 O O . GLU A 1 69 ? 2.372 -4.555 -13.780 1.00 77.62 69 GLU A O 1
ATOM 586 N N . PHE A 1 70 ? 4.555 -4.061 -13.895 1.00 83.06 70 PHE A N 1
ATOM 587 C CA . PHE A 1 70 ? 4.836 -4.552 -12.556 1.00 83.06 70 PHE A CA 1
ATOM 588 C C . PHE A 1 70 ? 4.164 -3.676 -11.490 1.00 83.06 70 PHE A C 1
ATOM 590 O O . PHE A 1 70 ? 3.512 -4.206 -10.594 1.00 83.06 70 PHE A O 1
ATOM 597 N N . ILE A 1 71 ? 4.246 -2.347 -11.604 1.00 85.94 71 ILE A N 1
ATOM 598 C CA . ILE A 1 71 ? 3.535 -1.417 -10.713 1.00 85.94 71 ILE A CA 1
ATOM 599 C C . ILE A 1 71 ? 2.021 -1.630 -10.787 1.00 85.94 71 ILE A C 1
ATOM 601 O O . ILE A 1 71 ? 1.380 -1.718 -9.739 1.00 85.94 71 ILE A O 1
ATOM 605 N N . ALA A 1 72 ? 1.452 -1.769 -11.986 1.00 85.69 72 ALA A N 1
ATOM 606 C CA . ALA A 1 72 ? 0.031 -2.056 -12.165 1.00 85.69 72 ALA A CA 1
ATOM 607 C C . ALA A 1 72 ? -0.362 -3.353 -11.438 1.00 85.69 72 ALA A C 1
ATOM 609 O O . ALA A 1 72 ? -1.280 -3.349 -10.620 1.00 85.69 72 ALA A O 1
ATOM 610 N N . ALA A 1 73 ? 0.409 -4.431 -11.612 1.00 89.44 73 ALA A N 1
ATOM 611 C CA . ALA A 1 73 ? 0.203 -5.685 -10.889 1.00 89.44 73 ALA A CA 1
ATOM 612 C C . ALA A 1 73 ? 0.318 -5.524 -9.358 1.00 89.44 73 ALA A C 1
ATOM 614 O O . ALA A 1 73 ? -0.447 -6.139 -8.606 1.00 89.44 73 ALA A O 1
ATOM 615 N N . MET A 1 74 ? 1.249 -4.696 -8.870 1.00 93.94 74 MET A N 1
ATOM 616 C CA . MET A 1 74 ? 1.393 -4.392 -7.441 1.00 93.94 74 MET A CA 1
ATOM 617 C C . MET A 1 74 ? 0.172 -3.636 -6.895 1.00 93.94 74 MET A C 1
ATOM 619 O O . MET A 1 74 ? -0.287 -3.964 -5.800 1.00 93.94 74 MET A O 1
ATOM 623 N N . ILE A 1 75 ? -0.390 -2.689 -7.654 1.00 93.12 75 ILE A N 1
ATOM 624 C CA . ILE A 1 75 ? -1.617 -1.951 -7.303 1.00 93.12 75 ILE A CA 1
ATOM 625 C C . ILE A 1 75 ? -2.833 -2.885 -7.320 1.00 93.12 75 ILE A C 1
ATOM 627 O O . ILE A 1 75 ? -3.520 -3.011 -6.306 1.00 93.12 75 ILE A O 1
ATOM 631 N N . GLU A 1 76 ? -3.064 -3.597 -8.426 1.00 92.81 76 GLU A N 1
ATOM 632 C CA . GLU A 1 76 ? -4.189 -4.528 -8.609 1.00 92.81 76 GLU A CA 1
ATOM 633 C C . GLU A 1 76 ? -4.239 -5.593 -7.509 1.00 92.81 76 GLU A C 1
ATOM 635 O O . GLU A 1 76 ? -5.306 -5.949 -7.005 1.00 92.81 76 GLU A O 1
ATOM 640 N N . THR A 1 77 ? -3.068 -6.090 -7.105 1.00 96.12 77 THR A N 1
ATOM 641 C CA . THR A 1 77 ? -2.950 -7.099 -6.049 1.00 96.12 77 THR A CA 1
ATOM 642 C C . THR A 1 77 ? -2.665 -6.508 -4.675 1.00 96.12 77 THR A C 1
ATOM 644 O O . THR A 1 77 ? -2.338 -7.270 -3.765 1.00 96.12 77 THR A O 1
ATOM 647 N N . LYS A 1 78 ? -2.819 -5.188 -4.493 1.00 97.25 78 LYS A N 1
ATOM 648 C CA . LYS A 1 78 ? -2.790 -4.467 -3.207 1.00 97.25 78 LYS A CA 1
ATOM 649 C C . LYS A 1 78 ? -1.497 -4.663 -2.411 1.00 97.25 78 LYS A C 1
ATOM 651 O O . LYS A 1 78 ? -1.544 -4.952 -1.213 1.00 97.25 78 LYS A O 1
ATOM 656 N N . ARG A 1 79 ? -0.337 -4.607 -3.062 1.00 97.06 79 ARG A N 1
ATOM 657 C CA . ARG A 1 79 ? 0.982 -4.845 -2.450 1.00 97.06 79 ARG A CA 1
ATOM 658 C C . ARG A 1 79 ? 1.533 -3.592 -1.793 1.00 97.06 79 ARG A C 1
ATOM 660 O O . ARG A 1 79 ? 1.228 -2.478 -2.195 1.00 97.06 79 ARG A O 1
ATOM 667 N N . ALA A 1 80 ? 2.376 -3.784 -0.783 1.00 96.62 80 ALA A N 1
ATOM 668 C CA . ALA A 1 80 ? 3.085 -2.684 -0.151 1.00 96.62 80 ALA A CA 1
ATOM 669 C C . ALA A 1 80 ? 4.352 -2.360 -0.956 1.00 96.62 80 ALA A C 1
ATOM 671 O O . ALA A 1 80 ? 5.269 -3.183 -1.033 1.00 96.62 80 ALA A O 1
ATOM 672 N N . PHE A 1 81 ? 4.384 -1.177 -1.566 1.00 95.25 81 PHE A N 1
ATOM 673 C CA . PHE A 1 81 ? 5.534 -0.698 -2.324 1.00 95.25 81 PHE A CA 1
ATOM 674 C C . PHE A 1 81 ? 5.609 0.826 -2.371 1.00 95.25 81 PHE A C 1
ATOM 676 O O . PHE A 1 81 ? 4.620 1.500 -2.083 1.00 95.25 81 PHE A O 1
ATOM 683 N N . ALA A 1 82 ? 6.766 1.334 -2.790 1.00 93.31 82 ALA A N 1
ATOM 684 C CA . ALA A 1 82 ? 6.946 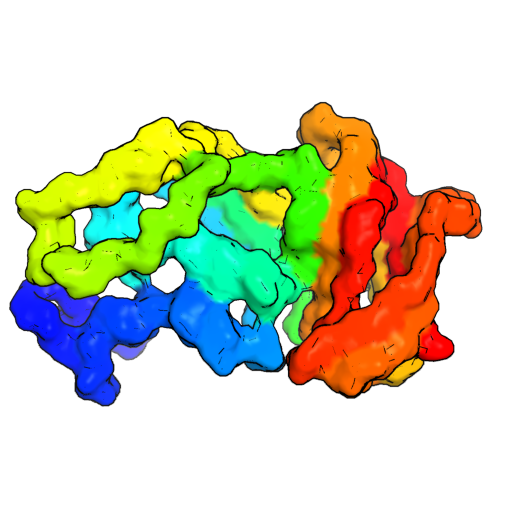2.687 -3.301 1.00 93.31 82 ALA A CA 1
ATOM 685 C C . ALA A 1 82 ? 7.670 2.637 -4.647 1.00 93.31 82 ALA A C 1
ATOM 687 O O . ALA A 1 82 ? 8.511 1.765 -4.869 1.00 93.31 82 ALA A O 1
ATOM 688 N N . ALA A 1 83 ? 7.354 3.569 -5.536 1.00 89.12 83 ALA A N 1
ATOM 689 C CA . ALA A 1 83 ? 8.024 3.717 -6.818 1.00 89.12 83 ALA A CA 1
ATOM 690 C C . ALA A 1 83 ? 8.373 5.181 -7.062 1.00 89.12 83 ALA A C 1
ATOM 692 O O . ALA A 1 83 ? 7.548 6.054 -6.812 1.00 89.12 83 ALA A O 1
ATOM 693 N N . VAL A 1 84 ? 9.572 5.448 -7.565 1.00 86.06 84 VAL A N 1
ATOM 694 C CA . VAL A 1 84 ? 9.988 6.775 -8.029 1.00 86.06 84 VAL A CA 1
ATOM 695 C C . VAL A 1 84 ? 10.646 6.635 -9.393 1.00 86.06 84 VAL A C 1
ATOM 697 O O . VAL A 1 84 ? 11.446 5.727 -9.600 1.00 86.06 84 VAL A O 1
ATOM 700 N N . TRP A 1 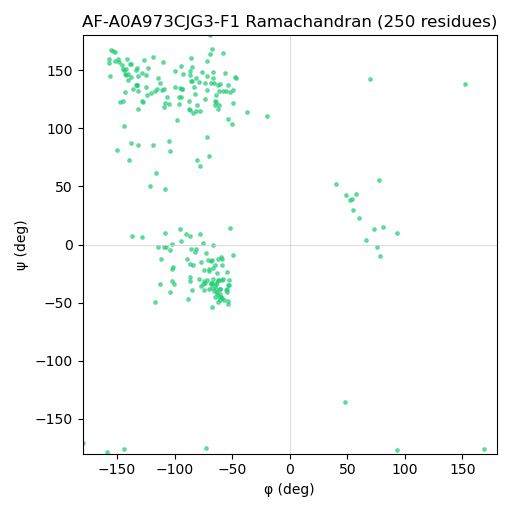85 ? 10.331 7.532 -10.315 1.00 80.06 85 TRP A N 1
ATOM 701 C CA . TRP A 1 85 ? 11.024 7.643 -11.590 1.00 80.06 85 TRP A CA 1
ATOM 702 C C . TRP A 1 85 ? 11.447 9.093 -11.759 1.00 80.06 85 TRP A C 1
ATOM 704 O O . TRP A 1 85 ? 10.637 10.007 -11.655 1.00 80.06 85 TRP A O 1
ATOM 714 N N . VAL A 1 86 ? 12.741 9.307 -11.952 1.00 71.88 86 VAL A N 1
ATOM 715 C CA . VAL A 1 86 ? 13.341 10.621 -12.202 1.00 71.88 86 VAL A CA 1
ATOM 716 C C . VAL A 1 86 ? 14.563 10.418 -13.096 1.00 71.88 86 VAL A C 1
ATOM 718 O O . VAL A 1 86 ? 15.104 9.311 -13.185 1.00 71.88 86 VAL A O 1
ATOM 721 N N . SER A 1 87 ? 15.005 11.472 -13.775 1.00 56.56 87 SER A N 1
ATOM 722 C CA . SER A 1 87 ? 16.188 11.416 -14.639 1.00 56.56 87 SER A CA 1
ATOM 723 C C . SER A 1 87 ? 17.500 11.304 -13.852 1.00 56.56 87 SER A C 1
ATOM 725 O O . SER A 1 87 ? 18.413 10.649 -14.337 1.00 56.56 87 SER A O 1
ATOM 727 N N . ASN A 1 88 ? 17.586 11.862 -12.633 1.00 63.53 88 ASN A N 1
ATOM 728 C CA . ASN A 1 88 ? 18.854 12.027 -11.907 1.00 63.53 88 ASN A CA 1
ATOM 729 C C . ASN A 1 88 ? 18.760 11.679 -10.401 1.00 63.53 88 ASN A C 1
ATOM 731 O O . ASN A 1 88 ? 18.578 12.551 -9.552 1.00 63.53 88 ASN A O 1
ATOM 735 N N . GLY A 1 89 ? 18.954 10.403 -10.043 1.00 65.56 89 GLY A N 1
ATOM 736 C CA . GLY A 1 89 ? 19.147 9.956 -8.650 1.00 65.56 89 GLY A CA 1
ATOM 737 C C . GLY A 1 89 ? 17.873 9.505 -7.912 1.00 65.56 89 GLY A C 1
ATOM 738 O O . GLY A 1 89 ? 16.810 9.423 -8.509 1.00 65.56 89 GLY A O 1
ATOM 739 N N . PRO A 1 90 ? 17.946 9.146 -6.614 1.00 67.75 90 PRO A N 1
ATOM 740 C CA . PRO A 1 90 ? 16.824 8.536 -5.882 1.00 67.75 90 PRO A CA 1
ATOM 741 C C . PRO A 1 90 ? 15.675 9.493 -5.544 1.00 67.75 90 PRO A C 1
ATOM 743 O O . PRO A 1 90 ? 14.655 9.050 -5.023 1.00 67.75 90 PRO A O 1
ATOM 746 N N . GLY A 1 91 ? 15.824 10.800 -5.781 1.00 77.12 91 GLY A N 1
ATOM 747 C CA . GLY A 1 91 ? 14.824 11.796 -5.392 1.00 77.12 91 GLY A CA 1
ATOM 748 C C . GLY A 1 91 ? 14.358 11.619 -3.939 1.00 77.12 91 GLY A C 1
ATOM 749 O O . GLY A 1 91 ? 15.148 11.350 -3.025 1.00 77.12 91 GLY A O 1
ATOM 750 N N . GLU A 1 92 ? 13.047 11.701 -3.728 1.00 77.50 92 GLU A N 1
ATOM 751 C CA . GLU A 1 92 ? 12.409 11.563 -2.411 1.00 77.50 92 GLU A CA 1
ATOM 752 C C . GLU A 1 92 ? 12.495 10.149 -1.814 1.00 77.50 92 GLU A C 1
ATOM 754 O O . GLU A 1 92 ? 12.349 9.970 -0.597 1.00 77.50 92 GLU A O 1
ATOM 759 N N . LEU A 1 93 ? 12.847 9.137 -2.616 1.00 83.38 93 LEU A N 1
ATOM 760 C CA . LEU A 1 93 ? 13.071 7.787 -2.106 1.00 83.38 93 LEU A CA 1
ATOM 761 C C . LEU A 1 93 ? 14.230 7.739 -1.103 1.00 83.38 93 LEU A C 1
ATOM 763 O O . LEU A 1 93 ? 14.169 6.973 -0.140 1.00 83.38 93 LEU A O 1
ATOM 767 N N . LYS A 1 94 ? 15.244 8.608 -1.245 1.00 84.38 94 LYS A N 1
ATOM 768 C CA . LYS A 1 94 ? 16.352 8.726 -0.276 1.00 84.38 94 LYS A CA 1
ATOM 769 C C . LYS A 1 94 ? 15.840 8.981 1.142 1.00 84.38 94 LYS A C 1
ATOM 771 O O . LYS A 1 94 ? 16.386 8.447 2.109 1.00 84.38 94 LYS A O 1
ATOM 776 N N . HIS A 1 95 ? 14.788 9.785 1.285 1.00 82.94 95 HIS A N 1
ATOM 777 C CA . HIS A 1 95 ? 14.194 10.072 2.586 1.00 82.94 95 HIS A CA 1
ATOM 778 C C . HIS A 1 95 ? 13.378 8.889 3.107 1.00 82.94 95 HIS A C 1
ATOM 780 O O . HIS A 1 95 ? 13.448 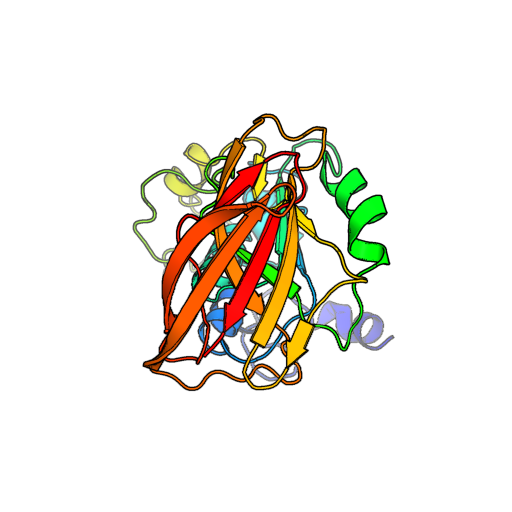8.580 4.297 1.00 82.94 95 HIS A O 1
ATOM 786 N N . LEU A 1 96 ? 12.637 8.201 2.239 1.00 84.00 96 LEU A N 1
ATOM 787 C CA . LEU A 1 96 ? 11.872 7.013 2.616 1.00 84.00 96 LEU A CA 1
ATOM 788 C C . LEU A 1 96 ? 12.794 5.868 3.090 1.00 84.00 96 LEU A C 1
ATOM 790 O O . LEU A 1 96 ? 12.548 5.288 4.151 1.00 84.00 96 LEU A O 1
ATOM 794 N N . LEU A 1 97 ? 13.913 5.647 2.389 1.00 82.94 97 LEU A N 1
ATOM 795 C CA . LEU A 1 97 ? 14.976 4.706 2.764 1.00 82.94 97 LEU A CA 1
ATOM 796 C C . LEU A 1 97 ? 15.494 4.961 4.187 1.00 82.94 97 LEU A C 1
ATOM 798 O O . LEU A 1 97 ? 15.561 4.040 4.998 1.00 82.94 97 LEU A O 1
ATOM 802 N N . LYS A 1 98 ? 15.803 6.222 4.514 1.00 83.81 98 LYS A N 1
ATOM 803 C CA . LYS A 1 98 ? 16.346 6.608 5.828 1.00 83.81 98 LYS A CA 1
ATOM 804 C C . LYS A 1 98 ? 15.312 6.606 6.958 1.00 83.81 98 LYS A C 1
ATOM 806 O O . LYS A 1 98 ? 15.676 6.398 8.111 1.00 83.81 98 LYS A O 1
ATOM 811 N N . THR A 1 99 ? 14.043 6.894 6.659 1.00 82.94 99 THR A N 1
ATOM 812 C CA . THR A 1 99 ? 13.028 7.171 7.697 1.00 82.94 99 THR A CA 1
ATOM 813 C C . THR A 1 99 ? 12.080 6.014 7.980 1.00 82.94 99 THR A C 1
ATOM 815 O O . THR A 1 99 ? 11.625 5.889 9.122 1.00 82.94 99 THR A O 1
ATOM 818 N N . GLN A 1 100 ? 11.785 5.194 6.969 1.00 88.12 100 GLN A N 1
ATOM 819 C CA . GLN A 1 100 ? 10.770 4.144 7.031 1.00 88.12 100 GLN A CA 1
ATOM 820 C C . GLN A 1 100 ? 11.381 2.751 6.864 1.00 88.12 100 GLN A C 1
ATOM 822 O O . GLN A 1 100 ? 11.104 1.873 7.676 1.00 88.12 100 GLN A O 1
ATOM 827 N N . PHE A 1 101 ? 12.212 2.528 5.840 1.00 85.25 101 PHE A N 1
ATOM 828 C CA . PHE A 1 101 ? 12.589 1.163 5.441 1.00 85.25 101 PHE A CA 1
ATOM 829 C C . PHE A 1 101 ? 13.445 0.432 6.463 1.00 85.25 101 PHE A C 1
ATOM 831 O O . PHE A 1 101 ? 13.211 -0.748 6.712 1.00 85.25 101 PHE A O 1
ATOM 838 N N . THR A 1 102 ? 14.355 1.139 7.127 1.00 87.75 102 THR A N 1
ATOM 839 C CA . THR A 1 102 ? 15.177 0.585 8.214 1.00 87.75 102 THR A CA 1
ATOM 840 C C . THR A 1 102 ? 14.357 0.122 9.421 1.00 87.75 102 THR A C 1
ATOM 842 O O . THR A 1 102 ? 14.872 -0.585 10.281 1.00 87.75 102 THR A O 1
ATOM 845 N N . LYS A 1 103 ? 13.071 0.490 9.491 1.00 92.56 103 LYS A N 1
ATOM 846 C CA . LYS A 1 103 ? 12.170 0.163 10.601 1.00 92.56 103 LYS A CA 1
ATOM 847 C C . LYS A 1 103 ? 11.175 -0.951 10.273 1.00 92.56 103 LYS A C 1
ATOM 849 O O . LYS A 1 103 ? 10.412 -1.349 11.154 1.00 92.56 103 LYS A O 1
ATOM 854 N N . ILE A 1 104 ? 11.144 -1.439 9.031 1.00 93.44 104 ILE A N 1
ATOM 855 C CA . ILE A 1 104 ? 10.220 -2.489 8.588 1.00 93.44 104 ILE A CA 1
ATOM 856 C C . ILE A 1 104 ? 10.756 -3.853 9.025 1.00 93.44 104 ILE A C 1
ATOM 858 O O . ILE A 1 104 ? 11.825 -4.278 8.595 1.00 93.44 104 ILE A O 1
ATOM 862 N N . LYS A 1 105 ? 9.983 -4.587 9.831 1.00 94.12 105 LYS A N 1
ATOM 863 C CA . LYS A 1 105 ? 10.349 -5.940 10.285 1.00 94.12 105 LYS A CA 1
ATOM 864 C C . LYS A 1 105 ? 9.737 -7.025 9.395 1.00 94.12 105 LYS A C 1
ATOM 866 O O . LYS A 1 105 ? 8.678 -6.827 8.800 1.00 94.12 105 LYS A O 1
ATOM 871 N N . ARG A 1 106 ? 10.373 -8.207 9.315 1.00 91.19 106 ARG A N 1
ATOM 872 C CA . ARG A 1 106 ? 9.897 -9.352 8.499 1.00 91.19 106 ARG A CA 1
ATOM 873 C C . ARG A 1 106 ? 8.592 -9.980 9.017 1.00 91.19 106 ARG A C 1
ATOM 875 O O . ARG A 1 106 ? 7.754 -10.402 8.225 1.00 91.19 106 ARG A O 1
ATOM 882 N N . ASN A 1 107 ? 8.381 -9.985 10.327 1.00 92.56 107 ASN A N 1
ATOM 883 C CA . ASN A 1 107 ? 7.231 -10.642 10.957 1.00 92.56 107 ASN A CA 1
ATOM 884 C C . ASN A 1 107 ? 6.236 -9.600 11.486 1.00 92.56 107 ASN A C 1
ATOM 886 O O . ASN A 1 107 ? 5.841 -9.625 12.647 1.00 92.56 107 ASN A O 1
ATOM 890 N N . GLN A 1 108 ? 5.902 -8.624 10.646 1.00 95.75 108 GLN A N 1
ATOM 891 C CA . GLN A 1 108 ? 5.053 -7.497 11.003 1.00 95.75 108 GLN A CA 1
ATOM 892 C C . GLN A 1 108 ? 4.120 -7.163 9.841 1.00 95.75 108 GLN A C 1
ATOM 894 O O . GLN A 1 108 ? 4.531 -7.238 8.678 1.00 95.75 108 GLN A O 1
ATOM 899 N N . SER A 1 109 ? 2.877 -6.802 10.163 1.00 97.50 109 SER A N 1
ATOM 900 C CA . SER A 1 109 ? 1.933 -6.310 9.164 1.00 97.50 109 SER A CA 1
ATOM 901 C C . SER A 1 109 ? 2.296 -4.911 8.688 1.00 97.50 109 SER A C 1
ATOM 903 O O . SER A 1 109 ? 3.023 -4.167 9.344 1.00 97.50 109 SER A O 1
ATOM 905 N N . MET A 1 110 ? 1.815 -4.551 7.507 1.00 97.12 110 MET A N 1
ATOM 906 C CA . MET A 1 110 ? 2.112 -3.263 6.902 1.00 97.12 110 MET A CA 1
ATOM 907 C C . MET A 1 110 ? 0.990 -2.795 5.985 1.00 97.12 110 MET A C 1
ATOM 909 O O . MET A 1 110 ? 0.217 -3.628 5.510 1.00 97.12 110 MET A O 1
ATOM 913 N N . PRO A 1 111 ? 0.886 -1.487 5.721 1.00 98.12 111 PRO A N 1
ATOM 914 C CA . PRO A 1 111 ? -0.137 -0.972 4.838 1.00 98.12 111 PRO A CA 1
ATOM 915 C C . PRO A 1 111 ? 0.333 -1.096 3.384 1.00 98.12 111 PRO A C 1
ATOM 917 O O . PRO A 1 111 ? 1.471 -0.765 3.046 1.00 98.12 111 PRO A O 1
ATOM 920 N N . ALA A 1 112 ? -0.556 -1.561 2.518 1.00 98.38 112 ALA A N 1
ATOM 921 C CA . ALA A 1 112 ? -0.487 -1.266 1.098 1.00 98.38 112 ALA A CA 1
ATOM 922 C C . ALA A 1 112 ? -1.345 -0.040 0.806 1.00 98.38 112 ALA A C 1
ATOM 924 O O . ALA A 1 112 ? -2.484 0.046 1.273 1.00 98.38 112 ALA A O 1
ATOM 925 N N . PHE A 1 113 ? -0.774 0.879 0.038 1.00 98.06 113 PHE A N 1
ATOM 926 C CA . PHE A 1 113 ? -1.411 2.112 -0.392 1.00 98.06 113 PHE A CA 1
ATOM 927 C C . PHE A 1 113 ? -1.699 2.021 -1.887 1.00 98.06 113 PHE A C 1
ATOM 929 O O . PHE A 1 113 ? -0.836 1.598 -2.661 1.00 98.06 113 PHE A O 1
ATOM 936 N N . THR A 1 114 ? -2.908 2.394 -2.285 1.00 96.44 114 THR A N 1
ATOM 937 C CA . THR A 1 114 ? -3.313 2.482 -3.693 1.00 96.44 114 THR A CA 1
ATOM 938 C C . THR A 1 114 ? -4.200 3.703 -3.895 1.00 96.44 114 THR A C 1
ATOM 940 O O . THR A 1 114 ? -4.785 4.203 -2.936 1.00 96.44 114 THR A O 1
ATOM 943 N N . ASN A 1 115 ? -4.327 4.175 -5.137 1.00 94.56 115 ASN A N 1
ATOM 944 C CA . ASN A 1 115 ? -5.213 5.287 -5.498 1.00 94.56 115 ASN A CA 1
ATOM 945 C C . ASN A 1 115 ? -4.975 6.559 -4.662 1.00 94.56 115 ASN A C 1
ATOM 947 O O . ASN A 1 115 ? -5.940 7.214 -4.261 1.00 94.56 115 ASN A O 1
ATOM 951 N N . ALA A 1 116 ? -3.717 6.905 -4.352 1.00 95.88 116 ALA A N 1
ATOM 952 C CA . ALA A 1 116 ? -3.473 8.147 -3.636 1.00 95.88 116 ALA A CA 1
ATOM 953 C C . ALA A 1 116 ? -3.722 9.342 -4.565 1.00 95.88 116 ALA A C 1
ATOM 955 O O . ALA A 1 116 ? -3.214 9.390 -5.683 1.00 95.88 116 ALA A O 1
ATOM 956 N N . SER A 1 117 ? -4.465 10.345 -4.098 1.00 95.38 117 SER A N 1
ATOM 957 C CA . SER A 1 117 ? -4.869 11.513 -4.903 1.00 95.38 117 SER A CA 1
ATOM 958 C C . SER A 1 117 ? -3.714 12.430 -5.333 1.00 95.38 117 SER A C 1
ATOM 960 O O . SER A 1 117 ? -3.940 13.458 -5.961 1.00 95.38 117 SER A O 1
ATOM 962 N N . PHE A 1 118 ? -2.491 12.098 -4.933 1.00 91.50 118 PHE A N 1
ATOM 963 C CA . PHE A 1 118 ? -1.252 12.821 -5.200 1.00 91.50 118 PHE A CA 1
ATOM 964 C C . PHE A 1 118 ? -0.167 11.900 -5.785 1.00 91.50 118 PHE A C 1
ATOM 966 O O . PHE A 1 118 ? 0.983 12.326 -5.920 1.00 91.50 118 PHE A O 1
ATOM 973 N N . ASP A 1 119 ? -0.506 10.642 -6.092 1.00 89.12 119 ASP A N 1
ATOM 974 C CA . ASP A 1 119 ? 0.373 9.777 -6.873 1.00 89.12 119 ASP A CA 1
ATOM 975 C C . ASP A 1 119 ? 0.482 10.328 -8.301 1.00 89.12 119 ASP A C 1
ATOM 977 O O . ASP A 1 119 ? -0.476 10.857 -8.872 1.00 89.12 119 ASP A O 1
ATOM 981 N N . ARG A 1 120 ? 1.676 10.207 -8.879 1.00 84.81 120 ARG A N 1
ATOM 982 C CA . ARG A 1 120 ? 1.904 10.473 -10.303 1.00 84.81 120 ARG A CA 1
ATOM 983 C C . ARG A 1 120 ? 1.601 9.222 -11.114 1.00 84.81 120 ARG A C 1
ATOM 985 O O . ARG A 1 120 ? 1.589 8.118 -10.565 1.00 84.81 120 ARG A O 1
ATOM 992 N N . SER A 1 121 ? 1.373 9.383 -12.415 1.00 77.88 121 SER A N 1
ATOM 993 C CA . SER A 1 121 ? 1.055 8.240 -13.264 1.00 77.88 121 SER A CA 1
ATOM 994 C C . SER A 1 121 ? 2.253 7.849 -14.125 1.00 77.88 121 SER A C 1
ATOM 996 O O . SER A 1 121 ? 2.705 8.648 -14.946 1.00 77.88 121 SER A O 1
ATOM 998 N N . PRO A 1 122 ? 2.754 6.607 -14.011 1.00 69.06 122 PRO A N 1
ATOM 999 C CA . PRO A 1 122 ? 3.767 6.105 -14.927 1.00 69.06 122 PRO A CA 1
ATOM 1000 C C . PRO A 1 122 ? 3.180 5.735 -16.308 1.00 69.06 122 PRO A C 1
ATOM 1002 O O . PRO A 1 122 ? 3.924 5.259 -17.160 1.00 69.06 122 PRO A O 1
ATOM 1005 N N . GLN A 1 123 ? 1.865 5.920 -16.532 1.00 62.78 123 GLN A N 1
ATOM 1006 C CA . GLN A 1 123 ? 1.131 5.647 -17.784 1.00 62.78 123 GLN A CA 1
ATOM 1007 C C . GLN A 1 123 ? 0.034 6.716 -18.038 1.00 62.78 123 GLN A C 1
ATOM 1009 O O . GLN A 1 123 ? -0.578 7.204 -17.088 1.00 62.78 123 GLN A O 1
ATOM 1014 N N . THR A 1 124 ? -0.283 7.086 -19.284 1.00 46.69 124 THR A N 1
ATOM 1015 C CA . THR A 1 124 ? -1.412 8.000 -19.593 1.00 46.69 124 THR A CA 1
ATOM 1016 C C . THR A 1 124 ? -2.783 7.386 -19.291 1.00 46.69 124 THR A C 1
ATOM 1018 O O . THR A 1 124 ? -2.937 6.177 -19.146 1.00 46.69 124 THR A O 1
ATOM 1021 N N . LYS A 1 125 ? -3.813 8.248 -19.318 1.00 38.44 125 LYS A N 1
ATOM 1022 C CA . LYS A 1 125 ? -5.269 7.996 -19.220 1.00 38.44 125 LYS A CA 1
ATOM 1023 C C . LYS A 1 125 ? -5.877 6.941 -20.182 1.00 38.44 125 LYS A C 1
ATOM 1025 O O . LYS A 1 125 ? -7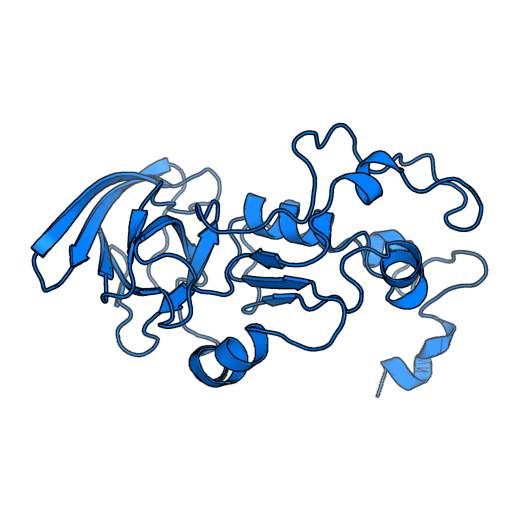.098 6.909 -20.314 1.00 38.44 125 LYS A O 1
ATOM 1030 N N . ASN A 1 126 ? -5.101 6.095 -20.864 1.00 35.69 126 ASN A N 1
ATOM 1031 C CA . ASN A 1 126 ? -5.641 5.079 -21.774 1.00 35.69 126 ASN A CA 1
ATOM 1032 C C . ASN A 1 126 ? -4.750 3.817 -21.862 1.00 35.69 126 ASN A C 1
ATOM 1034 O O . ASN A 1 126 ? -3.979 3.672 -22.809 1.00 35.69 126 ASN A O 1
ATOM 1038 N N . PRO A 1 127 ? -4.848 2.872 -20.909 1.00 39.28 127 PRO A N 1
ATOM 1039 C CA . PRO A 1 127 ? -4.172 1.582 -20.993 1.00 39.28 127 PRO A CA 1
ATOM 1040 C C . PRO A 1 127 ? -4.995 0.647 -21.890 1.00 39.28 127 PRO A C 1
ATOM 1042 O O . PRO A 1 127 ? -5.688 -0.248 -21.408 1.00 39.28 127 PRO A O 1
ATOM 1045 N N . ARG A 1 128 ? -5.007 0.870 -23.206 1.00 33.41 128 ARG A N 1
ATOM 1046 C CA . ARG A 1 128 ? -5.682 -0.052 -24.131 1.00 33.41 128 ARG A CA 1
ATOM 1047 C C . ARG A 1 128 ? -4.681 -0.914 -24.874 1.00 33.41 128 ARG A C 1
ATOM 1049 O O . ARG A 1 128 ? -4.402 -0.713 -26.045 1.00 33.41 128 ARG A O 1
ATOM 1056 N N . GLY A 1 129 ? -4.247 -1.955 -24.176 1.00 35.66 129 GLY A N 1
ATOM 1057 C CA . GLY A 1 129 ? -3.782 -3.180 -24.804 1.00 35.66 129 GLY A CA 1
ATOM 1058 C C . GLY A 1 129 ? -2.754 -3.914 -23.951 1.00 35.66 129 GLY A C 1
ATOM 1059 O O . GLY A 1 129 ? -1.862 -3.272 -23.401 1.00 35.66 129 GLY A O 1
ATOM 1060 N N . PRO A 1 130 ? -2.816 -5.256 -23.843 1.00 37.94 130 PRO A N 1
ATOM 1061 C CA . PRO A 1 130 ? -1.617 -5.996 -23.485 1.00 37.94 130 PRO A CA 1
ATOM 1062 C C . PRO A 1 130 ? -0.520 -5.595 -24.472 1.00 37.94 130 PRO A C 1
ATOM 1064 O O . PRO A 1 130 ? -0.789 -5.514 -25.674 1.00 37.94 130 PRO A O 1
ATOM 1067 N N . MET A 1 131 ? 0.698 -5.374 -23.969 1.00 40.56 131 MET A N 1
ATOM 1068 C CA . MET A 1 131 ? 1.907 -5.253 -24.785 1.00 40.56 131 MET A CA 1
ATOM 1069 C C . MET A 1 131 ? 1.793 -6.260 -25.940 1.00 40.56 131 MET A C 1
ATOM 1071 O O . MET A 1 131 ? 1.663 -7.459 -25.672 1.00 40.56 131 MET A O 1
ATOM 1075 N N . ASN A 1 132 ? 1.685 -5.788 -27.190 1.00 40.91 132 ASN A N 1
ATOM 1076 C CA . ASN A 1 132 ? 1.264 -6.638 -28.304 1.00 40.91 132 ASN A CA 1
ATOM 1077 C C . ASN A 1 132 ? 2.163 -7.884 -28.356 1.00 40.91 132 ASN A C 1
ATOM 1079 O O . ASN A 1 132 ? 3.338 -7.796 -28.711 1.00 40.91 132 ASN A O 1
ATOM 1083 N N . ARG A 1 133 ? 1.617 -9.055 -27.986 1.00 42.19 133 ARG A N 1
ATOM 1084 C CA . ARG A 1 133 ? 2.354 -10.333 -27.914 1.00 42.19 133 ARG A CA 1
ATOM 1085 C C . ARG A 1 133 ? 2.977 -10.732 -29.256 1.00 42.19 133 ARG A C 1
ATOM 1087 O O . ARG A 1 133 ? 3.821 -11.620 -29.287 1.00 42.19 133 ARG A O 1
ATOM 1094 N N . LYS A 1 134 ? 2.594 -10.076 -30.360 1.00 41.78 134 LYS A N 1
ATOM 1095 C CA . LYS A 1 134 ? 3.236 -10.210 -31.675 1.00 41.78 134 LYS A CA 1
ATOM 1096 C C . LYS A 1 134 ? 4.555 -9.430 -31.810 1.00 41.78 134 LYS A C 1
ATOM 1098 O O . LYS A 1 134 ? 5.099 -9.382 -32.913 1.00 41.78 134 LYS A O 1
ATOM 1103 N N . MET A 1 135 ? 5.115 -8.863 -30.737 1.00 43.97 135 MET A N 1
ATOM 1104 C CA . MET A 1 135 ? 6.496 -8.363 -30.719 1.00 43.97 135 MET A CA 1
ATOM 1105 C C . MET A 1 135 ? 7.503 -9.521 -30.770 1.00 43.97 135 MET A C 1
ATOM 1107 O O . MET A 1 135 ? 8.122 -9.888 -29.778 1.00 43.97 135 MET A O 1
ATOM 1111 N N . LYS A 1 136 ? 7.661 -10.107 -31.962 1.00 41.81 136 LYS A N 1
ATOM 1112 C CA . LYS A 1 136 ? 8.658 -11.149 -32.251 1.00 41.81 136 LYS A CA 1
ATOM 1113 C C . LYS A 1 136 ? 10.099 -10.620 -32.291 1.00 41.81 136 LYS A C 1
ATOM 1115 O O . LYS A 1 136 ? 11.016 -11.425 -32.259 1.00 41.81 136 LYS A O 1
ATOM 1120 N N . ASN A 1 137 ? 10.303 -9.301 -32.343 1.00 41.97 137 ASN A N 1
ATOM 1121 C CA . ASN A 1 137 ? 11.623 -8.6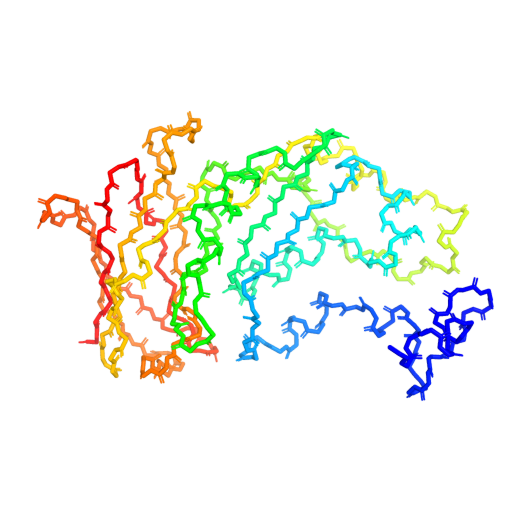70 -32.319 1.00 41.97 137 ASN A CA 1
ATOM 1122 C C . ASN A 1 137 ? 11.568 -7.356 -31.535 1.00 41.97 137 ASN A C 1
ATOM 1124 O O . ASN A 1 137 ? 11.115 -6.335 -32.047 1.00 41.97 137 ASN A O 1
ATOM 1128 N N . ILE A 1 138 ? 12.049 -7.397 -30.292 1.00 48.09 138 ILE A N 1
ATOM 1129 C CA . ILE A 1 138 ? 12.116 -6.254 -29.364 1.00 48.09 138 ILE A CA 1
ATOM 1130 C C . ILE A 1 138 ? 13.107 -5.186 -29.880 1.00 48.09 138 ILE A C 1
ATOM 1132 O O . ILE A 1 138 ? 13.008 -4.018 -29.526 1.00 48.09 138 ILE A O 1
ATOM 1136 N N . TYR A 1 139 ? 14.025 -5.575 -30.773 1.00 42.38 139 TYR A N 1
ATOM 1137 C CA . TYR A 1 139 ? 15.110 -4.728 -31.270 1.00 42.38 139 TYR A CA 1
ATOM 1138 C C . TYR A 1 139 ? 14.759 -3.848 -32.481 1.00 42.38 139 TYR A C 1
ATOM 1140 O O . TYR A 1 139 ? 15.507 -2.918 -32.762 1.00 42.38 139 TYR A O 1
ATOM 1148 N N . THR A 1 140 ? 13.671 -4.107 -33.225 1.00 42.62 140 THR A N 1
ATOM 1149 C CA . THR A 1 140 ? 13.485 -3.467 -34.551 1.00 42.62 140 THR A CA 1
ATOM 1150 C C . THR A 1 140 ? 12.094 -2.929 -34.884 1.00 42.62 140 THR A C 1
ATOM 1152 O O . THR A 1 140 ? 11.897 -2.457 -36.004 1.00 42.62 140 THR A O 1
ATOM 1155 N N . LYS A 1 141 ? 11.115 -2.903 -33.969 1.00 42.12 141 LYS A N 1
ATOM 1156 C CA . LYS A 1 141 ? 9.839 -2.213 -34.246 1.00 42.12 141 LYS A CA 1
ATOM 1157 C C . LYS A 1 141 ? 9.363 -1.374 -33.074 1.00 42.12 141 LYS A C 1
ATOM 1159 O O . LYS A 1 141 ? 9.377 -1.842 -31.943 1.00 42.12 141 LYS A O 1
ATOM 1164 N N . LYS A 1 142 ? 8.960 -0.138 -33.422 1.00 43.16 142 LYS A N 1
ATOM 1165 C CA . LYS A 1 142 ? 8.366 0.912 -32.585 1.00 43.16 142 LYS A CA 1
ATOM 1166 C C . LYS A 1 142 ? 7.779 0.316 -31.315 1.00 43.16 142 LYS A C 1
ATOM 1168 O O . LYS A 1 142 ? 6.754 -0.365 -31.372 1.00 43.16 142 LYS A O 1
ATOM 1173 N N . LEU A 1 143 ? 8.426 0.611 -30.189 1.00 50.44 143 LEU A N 1
ATOM 1174 C CA . LEU A 1 143 ? 7.731 0.560 -28.917 1.00 50.44 143 LEU A CA 1
ATOM 1175 C C . LEU A 1 143 ? 6.407 1.288 -29.090 1.00 50.44 143 LEU A C 1
ATOM 1177 O O . LEU A 1 143 ? 6.365 2.270 -29.833 1.00 50.44 143 LEU A O 1
ATOM 1181 N N . ASP A 1 144 ? 5.356 0.799 -28.446 1.00 52.25 144 ASP A N 1
ATOM 1182 C CA . ASP A 1 144 ? 4.077 1.490 -28.449 1.00 52.25 144 ASP A CA 1
ATOM 1183 C C . ASP A 1 144 ? 4.320 2.960 -28.064 1.00 52.25 144 ASP A C 1
ATOM 1185 O O . ASP A 1 144 ? 4.673 3.270 -26.929 1.00 52.25 144 ASP A O 1
ATOM 1189 N N . MET A 1 145 ? 4.284 3.866 -29.042 1.00 50.03 145 MET A N 1
ATOM 1190 C CA . MET A 1 145 ? 4.686 5.253 -28.815 1.00 50.03 145 MET A CA 1
ATOM 1191 C C . MET A 1 145 ? 3.657 5.954 -27.931 1.00 50.03 145 MET A C 1
ATOM 1193 O O . MET A 1 145 ? 4.015 6.912 -27.250 1.00 50.03 145 MET A O 1
ATOM 1197 N N . ASP A 1 146 ? 2.429 5.434 -27.856 1.00 48.75 146 ASP A N 1
ATOM 1198 C CA . ASP A 1 146 ? 1.401 5.914 -26.936 1.00 48.75 146 ASP A CA 1
ATOM 1199 C C . ASP A 1 146 ? 1.779 5.578 -25.485 1.00 48.75 146 ASP A C 1
ATOM 1201 O O . ASP A 1 146 ? 1.582 6.399 -24.585 1.00 48.75 146 ASP A O 1
ATOM 1205 N N . PHE A 1 147 ? 2.440 4.434 -25.270 1.00 49.94 147 PHE A N 1
ATOM 1206 C CA . PHE A 1 147 ? 3.038 4.057 -23.985 1.00 49.94 147 PHE A CA 1
ATOM 1207 C C . PHE A 1 147 ? 4.176 5.008 -23.564 1.00 49.94 147 PHE A C 1
ATOM 1209 O O . PHE A 1 147 ? 4.345 5.282 -22.377 1.00 49.94 147 PHE A O 1
ATOM 1216 N N . VAL A 1 148 ? 4.947 5.545 -24.519 1.00 52.78 148 VAL A N 1
ATOM 1217 C CA . VAL A 1 148 ? 6.089 6.450 -24.254 1.00 52.78 148 VAL A CA 1
ATOM 1218 C C . VAL A 1 148 ? 5.664 7.912 -24.105 1.00 52.78 148 VAL A C 1
ATOM 1220 O O . VAL A 1 148 ? 6.205 8.643 -23.274 1.00 52.78 148 VAL A O 1
ATOM 1223 N N . ASN A 1 149 ? 4.707 8.359 -24.915 1.00 54.59 149 ASN A N 1
ATOM 1224 C CA . ASN A 1 149 ? 4.327 9.768 -25.009 1.00 54.59 149 ASN A CA 1
ATOM 1225 C C . ASN A 1 149 ? 3.456 10.240 -23.838 1.00 54.59 149 ASN A C 1
ATOM 1227 O O . ASN A 1 149 ? 3.320 11.444 -23.633 1.00 54.59 149 ASN A O 1
ATOM 1231 N N . GLY A 1 150 ? 2.892 9.309 -23.067 1.00 55.00 150 GLY A N 1
ATOM 1232 C CA . GLY A 1 150 ? 1.941 9.607 -22.005 1.00 55.00 150 GLY A CA 1
ATOM 1233 C C . GLY A 1 150 ? 2.412 9.423 -20.562 1.00 55.00 150 GLY A C 1
ATOM 1234 O O . GLY A 1 150 ? 1.653 9.679 -19.630 1.00 55.00 150 GLY A O 1
ATOM 1235 N N . ALA A 1 151 ? 3.639 8.968 -20.339 1.00 62.38 151 ALA A N 1
ATOM 1236 C CA . ALA A 1 151 ? 4.170 8.848 -18.986 1.00 62.38 151 ALA A CA 1
ATOM 1237 C C . ALA A 1 151 ? 4.636 10.215 -18.455 1.00 62.38 151 ALA A C 1
ATOM 1239 O O . ALA A 1 151 ? 5.275 10.984 -19.185 1.00 62.38 151 ALA A O 1
ATOM 1240 N N . ASP A 1 152 ? 4.378 10.500 -17.172 1.00 68.62 152 ASP A N 1
ATOM 1241 C CA . ASP A 1 152 ? 5.018 11.633 -16.500 1.00 68.62 152 ASP A CA 1
ATOM 1242 C C . ASP A 1 152 ? 6.546 11.456 -16.583 1.00 68.62 152 ASP A C 1
ATOM 1244 O O . ASP A 1 152 ? 7.065 10.380 -16.285 1.00 68.62 152 ASP A O 1
ATOM 1248 N N . ARG A 1 153 ? 7.292 12.503 -16.968 1.00 67.38 153 ARG A N 1
ATOM 1249 C CA . ARG A 1 153 ? 8.769 12.425 -17.080 1.00 67.38 153 ARG A CA 1
ATOM 1250 C C . ARG A 1 153 ? 9.440 12.099 -15.747 1.00 67.38 153 ARG A C 1
ATOM 1252 O O . ARG A 1 153 ? 10.502 11.479 -15.715 1.00 67.38 153 ARG A O 1
ATOM 1259 N N . GLU A 1 154 ? 8.809 12.542 -14.672 1.00 77.06 154 GLU A N 1
ATOM 1260 C CA . GLU A 1 154 ? 9.214 12.319 -13.302 1.00 77.06 154 GLU A CA 1
ATOM 1261 C C . GLU A 1 154 ? 7.990 12.153 -12.409 1.00 77.06 154 GLU A C 1
ATOM 1263 O O . GLU A 1 154 ? 6.923 12.710 -12.671 1.00 77.06 154 GLU A O 1
ATOM 1268 N N . GLY A 1 155 ? 8.143 11.395 -11.334 1.00 81.81 155 GLY A N 1
ATOM 1269 C CA . GLY A 1 155 ? 7.063 11.195 -10.395 1.00 81.81 155 GLY A CA 1
ATOM 1270 C C . GLY A 1 155 ? 7.336 10.091 -9.400 1.00 81.81 155 GLY A C 1
ATOM 1271 O O . GLY A 1 155 ? 8.414 9.498 -9.339 1.00 81.81 155 GLY A O 1
ATOM 1272 N N . GLY A 1 156 ? 6.326 9.825 -8.586 1.00 87.75 156 GLY A N 1
ATOM 1273 C CA . GLY A 1 156 ? 6.351 8.695 -7.691 1.00 87.75 156 GLY A CA 1
ATOM 1274 C C . GLY A 1 156 ? 4.960 8.249 -7.293 1.00 87.75 156 GLY A C 1
ATOM 1275 O O . GLY A 1 156 ? 4.003 9.024 -7.312 1.00 87.75 156 GLY A O 1
ATOM 1276 N N . ILE A 1 157 ? 4.896 6.981 -6.915 1.00 91.31 157 ILE A N 1
ATOM 1277 C CA . ILE A 1 157 ? 3.751 6.333 -6.295 1.00 91.31 157 ILE A CA 1
ATOM 1278 C C . ILE A 1 157 ? 4.177 5.927 -4.894 1.00 91.31 157 ILE A C 1
ATOM 1280 O O . ILE A 1 157 ? 5.248 5.340 -4.703 1.00 91.31 157 ILE A O 1
ATOM 1284 N N . ASN A 1 158 ? 3.333 6.217 -3.912 1.00 94.38 158 ASN A N 1
ATOM 1285 C CA . ASN A 1 158 ? 3.534 5.802 -2.527 1.00 94.38 158 ASN A CA 1
ATOM 1286 C C . ASN A 1 158 ? 4.829 6.324 -1.852 1.00 94.38 158 ASN A C 1
ATOM 1288 O O . ASN A 1 158 ? 5.322 5.738 -0.885 1.00 94.38 158 ASN A O 1
ATOM 1292 N N . ILE A 1 159 ? 5.406 7.428 -2.342 1.00 92.81 159 ILE A N 1
ATOM 1293 C CA . ILE A 1 159 ? 6.677 7.984 -1.832 1.00 92.81 159 ILE A CA 1
ATOM 1294 C C . ILE A 1 159 ? 6.505 8.891 -0.599 1.00 92.81 159 ILE A C 1
ATOM 1296 O O . ILE A 1 159 ? 7.455 9.134 0.158 1.00 92.81 159 ILE A O 1
ATOM 1300 N N . TRP A 1 160 ? 5.286 9.369 -0.348 1.00 94.62 160 TRP A N 1
ATOM 1301 C CA . TRP A 1 160 ? 4.992 10.374 0.681 1.00 94.62 160 TRP A CA 1
ATOM 1302 C C . TRP A 1 160 ? 4.400 9.794 1.960 1.00 94.62 160 TRP A C 1
ATOM 1304 O O . TRP A 1 160 ? 4.468 10.419 3.014 1.00 94.62 160 TRP A O 1
ATOM 1314 N N . GLN A 1 161 ? 3.856 8.592 1.889 1.00 95.50 161 GLN A N 1
ATOM 1315 C CA . GLN A 1 161 ? 3.173 7.916 2.971 1.00 95.50 161 GLN A CA 1
ATOM 1316 C C . GLN A 1 161 ? 4.197 7.434 3.998 1.00 95.50 161 GLN A C 1
ATOM 1318 O O . GLN A 1 161 ? 5.286 6.956 3.664 1.00 95.50 161 GLN A O 1
ATOM 1323 N N . ARG A 1 162 ? 3.857 7.577 5.272 1.00 96.06 162 ARG A N 1
ATOM 1324 C CA . ARG A 1 162 ? 4.628 7.089 6.414 1.00 96.06 162 ARG A CA 1
ATOM 1325 C C . ARG A 1 162 ? 3.689 6.367 7.359 1.00 96.06 162 ARG A C 1
ATOM 1327 O O . ARG A 1 162 ? 2.498 6.674 7.410 1.00 96.06 162 ARG A O 1
ATOM 1334 N N . TRP A 1 163 ? 4.226 5.412 8.103 1.00 97.38 163 TRP A N 1
ATOM 1335 C CA . TRP A 1 163 ? 3.459 4.720 9.128 1.00 97.38 163 TRP A CA 1
ATOM 1336 C C . TRP A 1 163 ? 4.321 4.356 10.325 1.00 97.38 163 TRP A C 1
ATOM 1338 O O . TRP A 1 163 ? 5.540 4.187 10.224 1.00 97.38 163 TRP A O 1
ATOM 1348 N N . ASP A 1 164 ? 3.664 4.233 11.468 1.00 97.06 164 ASP A N 1
ATOM 1349 C CA . ASP A 1 164 ? 4.303 3.889 12.724 1.00 97.06 164 ASP A CA 1
ATOM 1350 C C . ASP A 1 164 ? 4.513 2.375 12.791 1.00 97.06 164 ASP A C 1
ATOM 1352 O O . ASP A 1 164 ? 3.553 1.601 12.805 1.00 97.06 164 ASP A O 1
ATOM 1356 N N . THR A 1 165 ? 5.773 1.944 12.801 1.00 96.56 165 THR A N 1
ATOM 1357 C CA . THR A 1 165 ? 6.133 0.526 12.894 1.00 96.56 165 THR A CA 1
ATOM 1358 C C . THR A 1 165 ? 6.211 0.026 14.333 1.00 96.56 165 THR A C 1
ATOM 1360 O O . THR A 1 165 ? 6.437 -1.164 14.532 1.00 96.56 165 THR A O 1
ATOM 1363 N N . THR A 1 166 ? 6.044 0.870 15.353 1.00 96.44 166 THR A N 1
ATOM 1364 C CA . THR A 1 166 ? 6.112 0.428 16.759 1.00 96.44 166 THR A CA 1
ATOM 1365 C C . THR A 1 166 ? 4.732 0.282 17.391 1.00 96.44 166 THR A C 1
ATOM 1367 O O . THR A 1 166 ? 4.575 -0.493 18.329 1.00 96.44 166 THR A O 1
ATOM 1370 N N . ASN A 1 167 ? 3.714 0.940 16.834 1.00 95.38 167 ASN A N 1
ATOM 1371 C CA . ASN A 1 167 ? 2.346 0.924 17.349 1.00 95.38 167 ASN A CA 1
ATOM 1372 C C . ASN A 1 167 ? 1.366 0.268 16.359 1.00 95.38 167 ASN A C 1
ATOM 1374 O O . ASN A 1 167 ? 0.442 0.912 15.860 1.00 95.38 167 ASN A O 1
ATOM 1378 N N . ILE A 1 168 ? 1.577 -1.012 16.048 1.00 98.19 168 ILE A N 1
ATOM 1379 C CA . ILE A 1 168 ? 0.686 -1.789 15.175 1.00 98.19 168 ILE A CA 1
ATOM 1380 C C . ILE A 1 168 ? -0.111 -2.781 16.017 1.00 98.19 168 ILE A C 1
ATOM 1382 O O . ILE A 1 168 ? 0.469 -3.604 16.726 1.00 98.19 168 ILE A O 1
ATOM 1386 N N . THR A 1 169 ? -1.434 -2.761 15.875 1.00 98.62 169 THR A N 1
ATOM 1387 C CA . THR A 1 169 ? -2.299 -3.814 16.418 1.00 98.62 169 THR A CA 1
ATOM 1388 C C . THR A 1 169 ? -2.584 -4.818 15.312 1.00 98.62 169 THR A C 1
ATOM 1390 O O . THR A 1 169 ? -3.145 -4.464 14.283 1.00 98.62 169 THR A O 1
ATOM 1393 N N . ASP A 1 170 ? -2.222 -6.079 15.524 1.00 98.44 170 ASP A N 1
ATOM 1394 C CA . ASP A 1 170 ? -2.509 -7.191 14.615 1.00 98.44 170 ASP A CA 1
ATOM 1395 C C . ASP A 1 170 ? -3.079 -8.343 15.449 1.00 98.44 170 ASP A C 1
ATOM 1397 O O . ASP A 1 170 ? -2.351 -9.184 15.980 1.00 98.44 170 ASP A O 1
ATOM 1401 N N . LYS A 1 171 ? -4.396 -8.309 15.667 1.00 98.50 171 LYS A N 1
ATOM 1402 C CA . LYS A 1 171 ? -5.165 -9.292 16.442 1.00 98.50 171 LYS A CA 1
ATOM 1403 C C . LYS A 1 171 ? -6.200 -9.950 15.530 1.00 98.50 171 LYS A C 1
ATOM 1405 O O . LYS A 1 171 ? -6.586 -9.397 14.508 1.00 98.50 171 LYS A O 1
ATOM 1410 N N . ALA A 1 172 ? -6.723 -11.106 15.937 1.00 98.12 172 ALA A N 1
ATOM 1411 C CA . ALA A 1 172 ? -7.658 -11.891 15.123 1.00 98.12 172 ALA A CA 1
ATOM 1412 C C . ALA A 1 172 ? -8.880 -11.103 14.604 1.00 98.12 172 ALA A C 1
ATOM 1414 O O . ALA A 1 172 ? -9.352 -11.352 13.499 1.00 98.12 172 ALA A O 1
ATOM 1415 N N . LYS A 1 173 ? -9.390 -10.148 15.393 1.00 97.75 173 LYS A N 1
ATOM 1416 C CA . LYS A 1 173 ? -10.585 -9.349 15.065 1.00 97.75 173 LYS A CA 1
ATOM 1417 C C . LYS A 1 173 ? -10.299 -7.862 14.850 1.00 97.75 173 LYS A C 1
ATOM 1419 O O . LYS A 1 173 ? -11.231 -7.128 14.538 1.00 97.75 173 LYS A O 1
ATOM 1424 N N . THR A 1 174 ? -9.048 -7.430 15.019 1.00 98.44 174 THR A N 1
ATOM 1425 C CA . THR A 1 174 ? -8.693 -6.008 15.032 1.00 98.44 174 THR A CA 1
ATOM 1426 C C . THR A 1 174 ? -7.352 -5.782 14.361 1.00 98.44 174 THR A C 1
ATOM 1428 O O . THR A 1 174 ? -6.366 -6.429 14.719 1.00 98.44 174 THR A O 1
ATOM 1431 N N . TRP A 1 175 ? -7.307 -4.814 13.452 1.00 98.81 175 TRP A N 1
ATOM 1432 C CA . TRP A 1 175 ? -6.066 -4.284 12.906 1.00 98.81 175 TRP A CA 1
ATOM 1433 C C . TRP A 1 175 ? -6.012 -2.772 13.102 1.00 98.81 175 TRP A C 1
ATOM 1435 O O . TRP A 1 175 ? -7.006 -2.089 12.858 1.00 98.81 175 TRP A O 1
ATOM 1445 N N . GLU A 1 176 ? -4.871 -2.246 13.543 1.00 98.69 176 GLU A N 1
ATOM 1446 C CA . GLU A 1 176 ? -4.680 -0.805 13.703 1.00 98.69 176 GLU A CA 1
ATOM 1447 C C . GLU A 1 176 ? -3.280 -0.353 13.314 1.00 98.69 176 GLU A C 1
ATOM 1449 O O . GLU A 1 176 ? -2.295 -1.049 13.571 1.00 98.69 176 GLU A O 1
ATOM 1454 N N . MET A 1 177 ? -3.197 0.854 12.759 1.00 98.56 177 MET A N 1
ATOM 1455 C CA . MET A 1 177 ? -1.937 1.476 12.375 1.00 98.56 177 MET A CA 1
ATOM 1456 C C . MET A 1 177 ? -2.058 2.994 12.336 1.00 98.56 177 MET A C 1
ATOM 1458 O O . MET A 1 177 ? -3.089 3.537 11.950 1.00 98.56 177 MET A O 1
ATOM 1462 N N . THR A 1 178 ? -0.982 3.683 12.704 1.00 98.56 178 THR A N 1
ATOM 1463 C CA . THR A 1 178 ? -0.891 5.141 12.577 1.00 98.56 178 THR A CA 1
ATOM 1464 C C . THR A 1 178 ? -0.174 5.508 11.282 1.00 98.56 178 THR A C 1
ATOM 1466 O O . THR A 1 178 ? 0.929 5.020 11.047 1.00 98.56 178 THR A O 1
ATOM 1469 N N . ILE A 1 179 ? -0.785 6.356 10.455 1.00 98.25 179 ILE A N 1
ATOM 1470 C CA . ILE A 1 179 ? -0.338 6.718 9.100 1.00 98.25 179 ILE A CA 1
ATOM 1471 C C . ILE A 1 179 ? -0.355 8.248 8.946 1.00 98.25 179 ILE A C 1
ATOM 1473 O O . ILE A 1 179 ? -1.198 8.917 9.539 1.00 98.25 179 ILE A O 1
ATOM 1477 N N . TRP A 1 180 ? 0.588 8.817 8.193 1.00 97.88 180 TRP A N 1
ATOM 1478 C CA . TRP A 1 180 ? 0.655 10.257 7.890 1.00 97.88 180 TRP A CA 1
ATOM 1479 C C . TRP A 1 180 ? 1.418 10.528 6.586 1.00 97.88 180 TRP A C 1
ATOM 1481 O O . TRP A 1 180 ? 2.101 9.646 6.060 1.00 97.88 180 TRP A O 1
ATOM 1491 N N . LEU A 1 181 ? 1.323 11.755 6.072 1.00 97.06 181 LEU A N 1
ATOM 1492 C CA . LEU A 1 181 ? 2.157 12.245 4.972 1.00 97.06 181 LEU A CA 1
ATOM 1493 C C . LEU A 1 181 ? 3.477 12.809 5.504 1.00 97.06 181 LEU A C 1
ATOM 1495 O O . LEU A 1 181 ? 3.519 13.505 6.519 1.00 97.06 181 LEU A O 1
ATOM 1499 N N . ALA A 1 182 ? 4.570 12.546 4.795 1.00 94.88 182 ALA A N 1
ATOM 1500 C CA . ALA A 1 182 ? 5.858 13.169 5.054 1.00 94.88 182 ALA A CA 1
ATOM 1501 C C . ALA A 1 182 ? 5.744 14.702 4.995 1.00 94.88 182 ALA A C 1
ATOM 1503 O O . ALA A 1 182 ? 4.995 15.246 4.189 1.00 94.88 182 ALA A O 1
ATOM 1504 N N . LYS A 1 183 ? 6.548 15.413 5.800 1.00 93.75 183 LYS A N 1
ATOM 1505 C CA . LYS A 1 183 ? 6.525 16.889 5.863 1.00 93.75 183 LYS A CA 1
ATOM 1506 C C . LYS A 1 183 ? 6.698 17.561 4.491 1.00 93.75 183 LYS A C 1
ATOM 1508 O O . LYS A 1 183 ? 6.083 18.592 4.248 1.00 93.75 183 LYS A O 1
ATOM 1513 N N . LYS A 1 184 ? 7.507 16.945 3.621 1.00 91.88 184 LYS A N 1
ATOM 1514 C CA . LYS A 1 184 ? 7.808 17.386 2.250 1.00 91.88 184 LYS A CA 1
ATOM 1515 C C . LYS A 1 184 ? 6.748 17.016 1.206 1.00 91.88 184 LYS A C 1
ATOM 1517 O O . LYS A 1 184 ? 6.914 17.373 0.048 1.00 91.88 184 LYS A O 1
ATOM 1522 N N . CYS A 1 185 ? 5.698 16.283 1.582 1.00 93.12 185 CYS A N 1
ATOM 1523 C CA . CYS A 1 185 ? 4.619 15.979 0.651 1.00 93.12 185 CYS A CA 1
ATOM 1524 C C . CYS A 1 185 ? 4.057 17.298 0.086 1.00 93.12 185 CYS A C 1
ATOM 1526 O O . CYS A 1 185 ? 3.805 18.214 0.879 1.00 93.12 185 CYS A O 1
ATOM 1528 N N . PRO A 1 186 ? 3.870 17.408 -1.245 1.00 92.19 186 PRO A N 1
ATOM 1529 C CA . PRO A 1 186 ? 3.446 18.653 -1.888 1.00 92.19 186 PRO A CA 1
ATOM 1530 C C . PRO A 1 186 ? 2.018 19.062 -1.519 1.00 92.19 186 PRO A C 1
ATOM 1532 O O . PRO A 1 186 ? 1.616 20.189 -1.779 1.00 92.19 186 PRO A O 1
ATOM 1535 N N . VAL A 1 187 ? 1.250 18.155 -0.911 1.00 95.38 187 VAL A N 1
ATOM 1536 C CA . VAL A 1 187 ? -0.106 18.417 -0.439 1.00 95.38 187 VAL A CA 1
ATOM 1537 C C . VAL A 1 187 ? -0.172 18.327 1.083 1.00 95.38 187 VAL A C 1
ATOM 1539 O O . VAL A 1 187 ? 0.465 17.480 1.713 1.00 95.38 187 VAL A O 1
ATOM 1542 N N . GLU A 1 188 ? -0.985 19.189 1.689 1.00 97.25 188 GLU A N 1
ATOM 1543 C CA . GLU A 1 188 ? -1.278 19.125 3.127 1.00 97.25 188 GLU A CA 1
ATOM 1544 C C . GLU A 1 188 ? -2.203 17.955 3.475 1.00 97.25 188 GLU A C 1
ATOM 1546 O O . GLU A 1 188 ? -2.101 17.358 4.554 1.00 97.25 188 GLU A O 1
ATOM 1551 N N . LYS A 1 189 ? -3.115 17.630 2.553 1.00 97.31 189 LYS A N 1
ATOM 1552 C CA . LYS A 1 189 ? -4.149 16.606 2.693 1.00 97.31 189 LYS A CA 1
ATOM 1553 C C . LYS A 1 189 ? -4.346 15.875 1.368 1.00 97.31 189 LYS A C 1
ATOM 1555 O O . LYS A 1 189 ? -4.179 16.458 0.301 1.00 97.31 189 LYS A O 1
ATOM 1560 N N . GLY A 1 190 ? -4.747 14.614 1.447 1.00 97.19 190 GLY A N 1
ATOM 1561 C CA . GLY A 1 190 ? -5.112 13.798 0.296 1.00 97.19 190 GLY A CA 1
ATOM 1562 C C . GLY A 1 190 ? -5.98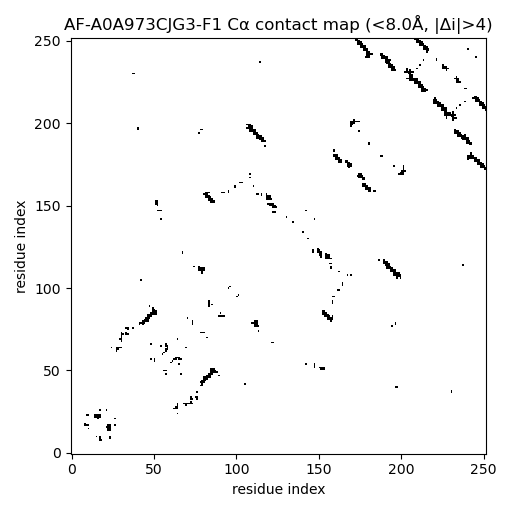8 12.623 0.705 1.00 97.19 190 GLY A C 1
ATOM 1563 O O . GLY A 1 190 ? -6.319 12.458 1.881 1.00 97.19 190 GLY A O 1
ATOM 1564 N N . THR A 1 191 ? -6.352 11.797 -0.268 1.00 98.25 191 THR A N 1
ATOM 1565 C CA . THR A 1 191 ? -7.061 10.535 -0.020 1.00 98.25 191 THR A CA 1
ATOM 1566 C C . THR A 1 191 ? -6.284 9.373 -0.610 1.00 98.25 191 THR A C 1
ATOM 1568 O O . THR A 1 191 ? -5.532 9.573 -1.560 1.00 98.25 191 THR A O 1
ATOM 1571 N N . MET A 1 192 ? -6.434 8.183 -0.033 1.00 98.19 192 MET A N 1
ATOM 1572 C CA . MET A 1 192 ? -5.897 6.941 -0.589 1.00 98.19 192 MET A CA 1
ATOM 1573 C C . MET A 1 192 ? -6.662 5.728 -0.075 1.00 98.19 192 MET A C 1
ATOM 1575 O O . MET A 1 192 ? -7.289 5.775 0.985 1.00 98.19 192 MET A O 1
ATOM 1579 N N . ASP A 1 193 ? -6.557 4.625 -0.797 1.00 98.75 193 ASP A N 1
ATOM 1580 C CA . ASP A 1 193 ? -7.023 3.335 -0.324 1.00 98.75 193 ASP A CA 1
ATOM 1581 C C . ASP A 1 193 ? -5.939 2.668 0.528 1.00 98.75 193 ASP A C 1
ATOM 1583 O O . ASP A 1 193 ? -4.747 2.722 0.211 1.00 98.75 193 ASP A O 1
ATOM 1587 N N . ILE A 1 194 ? -6.354 2.018 1.615 1.00 98.81 194 ILE A N 1
ATOM 1588 C CA . ILE A 1 194 ? -5.444 1.362 2.561 1.00 98.81 194 ILE A CA 1
ATOM 1589 C C . ILE A 1 194 ? -5.846 -0.102 2.701 1.00 98.81 194 ILE A C 1
ATOM 1591 O O . ILE A 1 194 ? -7.002 -0.409 2.983 1.00 98.81 194 ILE A O 1
ATOM 1595 N N . THR A 1 195 ? -4.893 -1.017 2.534 1.00 98.81 195 THR A N 1
ATOM 1596 C CA . THR A 1 195 ? -5.106 -2.460 2.725 1.00 98.81 195 THR A CA 1
ATOM 1597 C C . THR A 1 195 ? -4.063 -3.029 3.692 1.00 98.81 195 THR A C 1
ATOM 1599 O O . THR A 1 195 ? -2.871 -2.923 3.401 1.00 98.81 195 THR A O 1
ATOM 1602 N N . PRO A 1 196 ? -4.445 -3.666 4.816 1.00 98.50 196 PRO A N 1
ATOM 1603 C CA . PRO A 1 196 ? -3.507 -4.400 5.662 1.00 98.50 196 PRO A CA 1
ATOM 1604 C C . PRO A 1 196 ? -2.904 -5.595 4.922 1.00 98.50 196 PRO A C 1
ATOM 1606 O O . PRO A 1 196 ? -3.625 -6.426 4.369 1.00 98.50 196 PRO A O 1
ATOM 1609 N N . ARG A 1 197 ? -1.577 -5.696 4.934 1.00 98.06 197 ARG A N 1
ATOM 1610 C CA . ARG A 1 197 ? -0.788 -6.768 4.318 1.00 98.06 197 ARG A CA 1
ATOM 1611 C C . ARG A 1 197 ? 0.152 -7.389 5.327 1.00 98.06 197 ARG A C 1
ATOM 1613 O O . ARG A 1 197 ? 0.489 -6.766 6.333 1.00 98.06 197 ARG A O 1
ATOM 1620 N N . ARG A 1 198 ? 0.600 -8.618 5.055 1.00 97.06 198 ARG A N 1
ATOM 1621 C CA . ARG A 1 198 ? 1.510 -9.368 5.937 1.00 97.06 198 ARG A CA 1
ATOM 1622 C C . ARG A 1 198 ? 0.968 -9.496 7.362 1.00 97.06 198 ARG A C 1
ATOM 1624 O O . ARG A 1 198 ? 1.732 -9.570 8.323 1.00 97.06 198 ARG A O 1
ATOM 1631 N N . CYS A 1 199 ? -0.357 -9.521 7.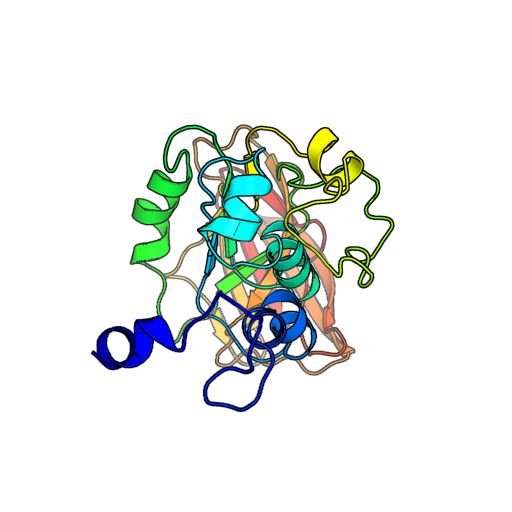499 1.00 97.75 199 CYS A N 1
ATOM 1632 C CA . CYS A 1 199 ? -1.021 -9.728 8.774 1.00 97.75 199 CYS A CA 1
ATOM 1633 C C . CYS A 1 199 ? -0.647 -11.091 9.343 1.00 97.75 199 CYS A C 1
ATOM 1635 O O . CYS A 1 199 ? -0.686 -12.097 8.631 1.00 97.75 199 CYS A O 1
ATOM 1637 N N . GLN A 1 200 ? -0.279 -11.124 10.616 1.00 97.44 200 GLN A N 1
ATOM 1638 C CA . GLN A 1 200 ? 0.094 -12.340 11.329 1.00 97.44 200 GLN A CA 1
ATOM 1639 C C . GLN A 1 200 ? -1.146 -12.988 11.945 1.00 97.44 200 GLN A C 1
ATOM 1641 O O . GLN A 1 200 ? -1.367 -14.182 11.751 1.00 97.44 200 GLN A O 1
ATOM 1646 N N . LYS A 1 201 ? -1.994 -12.195 12.614 1.00 98.19 201 LYS A N 1
ATOM 1647 C CA . LYS A 1 201 ? -3.189 -12.688 13.319 1.00 98.19 201 LYS A CA 1
ATOM 1648 C C . LYS A 1 201 ? -4.487 -12.211 12.672 1.00 98.19 201 LYS A C 1
ATOM 1650 O O . LYS A 1 201 ? -5.462 -12.956 12.665 1.00 98.19 201 LYS A O 1
ATOM 1655 N N . PHE A 1 202 ? -4.514 -11.006 12.109 1.00 98.19 202 PHE A N 1
ATOM 1656 C CA . PHE A 1 202 ? -5.660 -10.474 11.379 1.00 98.19 202 PHE A CA 1
ATOM 1657 C C . PHE A 1 202 ? -5.811 -11.197 10.031 1.00 98.19 202 PHE A C 1
ATOM 1659 O O . PHE A 1 202 ? -5.179 -10.849 9.035 1.00 98.19 202 PHE A O 1
ATOM 1666 N N . LYS A 1 203 ? -6.615 -12.263 10.008 1.00 97.12 203 LYS A N 1
ATOM 1667 C CA . LYS A 1 203 ? -6.841 -13.120 8.835 1.00 97.12 203 LYS A CA 1
ATOM 1668 C C . LYS A 1 203 ? -8.315 -13.071 8.441 1.00 97.12 203 LYS A C 1
ATOM 1670 O O . LYS A 1 203 ? -9.117 -13.888 8.886 1.00 97.12 203 LYS A O 1
ATOM 1675 N N . ALA A 1 204 ? -8.678 -12.071 7.644 1.00 97.94 204 ALA A N 1
ATOM 1676 C CA . ALA A 1 204 ? -10.037 -11.930 7.138 1.00 97.94 204 ALA A CA 1
ATOM 1677 C C . ALA A 1 204 ? -10.371 -13.042 6.134 1.00 97.94 204 ALA A C 1
ATOM 1679 O O . ALA A 1 204 ? -9.551 -13.399 5.287 1.00 97.94 204 ALA A O 1
ATOM 1680 N N . LYS A 1 205 ? -11.591 -13.580 6.219 1.00 97.88 205 LYS A N 1
ATOM 1681 C CA . LYS A 1 205 ? -12.115 -14.510 5.213 1.00 97.88 205 LYS A CA 1
ATOM 1682 C C . LYS A 1 205 ? -12.762 -13.735 4.062 1.00 97.88 205 LYS A C 1
ATOM 1684 O O . LYS A 1 205 ? -13.327 -12.666 4.314 1.00 97.88 205 LYS A O 1
ATOM 1689 N N . PRO A 1 206 ? -12.741 -14.264 2.825 1.00 98.56 206 PRO A N 1
ATOM 1690 C CA . PRO A 1 206 ? -13.472 -13.665 1.720 1.00 98.56 206 PRO A CA 1
ATOM 1691 C C . PRO A 1 206 ? -14.926 -13.371 2.080 1.00 98.56 206 PRO A C 1
ATOM 1693 O O . PRO A 1 206 ? -15.620 -14.191 2.678 1.00 98.56 206 PRO A O 1
ATOM 1696 N N . GLY A 1 207 ? -15.372 -12.165 1.753 1.00 98.50 207 GLY A N 1
ATOM 1697 C CA . GLY A 1 207 ? -16.731 -11.712 2.001 1.00 98.50 207 GLY A CA 1
ATOM 1698 C C . GLY A 1 207 ? -17.081 -11.334 3.444 1.00 98.50 207 GLY A C 1
ATOM 1699 O O . GLY A 1 207 ? -18.195 -10.864 3.684 1.00 98.50 207 GLY A O 1
ATOM 1700 N N . GLN A 1 208 ? -16.154 -11.470 4.391 1.00 98.38 208 GLN A N 1
ATOM 1701 C CA . GLN A 1 208 ? -16.352 -11.023 5.767 1.00 98.38 208 GLN A CA 1
ATOM 1702 C C . GLN A 1 208 ? -16.472 -9.491 5.836 1.00 98.38 208 GLN A C 1
ATOM 1704 O O . GLN A 1 208 ? -15.731 -8.774 5.163 1.00 98.38 208 GLN A O 1
ATOM 1709 N N . ARG A 1 209 ? -17.400 -8.983 6.655 1.00 98.56 209 ARG A N 1
ATOM 1710 C CA . ARG A 1 209 ? -17.615 -7.542 6.862 1.00 98.56 209 ARG A CA 1
ATOM 1711 C C . ARG A 1 209 ? -16.805 -7.021 8.047 1.00 98.56 209 ARG A C 1
ATOM 1713 O O . ARG A 1 209 ? -16.617 -7.733 9.032 1.00 98.56 209 ARG A O 1
ATOM 1720 N N . PHE A 1 210 ? -16.364 -5.772 7.940 1.00 98.75 210 PHE A N 1
ATOM 1721 C CA . PHE A 1 210 ? -15.623 -5.057 8.972 1.00 98.75 210 PHE A CA 1
ATOM 1722 C C . PHE A 1 210 ? -16.129 -3.624 9.085 1.00 98.75 210 PHE A C 1
ATOM 1724 O O . PHE A 1 210 ? -16.450 -2.993 8.075 1.00 98.75 210 PHE A O 1
ATOM 1731 N N . LYS A 1 211 ? -16.148 -3.106 10.310 1.00 98.75 211 LYS A N 1
ATOM 1732 C CA . LYS A 1 211 ? -16.240 -1.674 10.586 1.00 98.75 211 LYS A CA 1
ATOM 1733 C C . LYS A 1 211 ? -14.834 -1.086 10.573 1.00 98.75 211 LYS A C 1
ATOM 1735 O O . LYS A 1 211 ? -13.875 -1.746 10.982 1.00 98.75 211 LYS A O 1
ATOM 1740 N N . TRP A 1 212 ? -14.705 0.151 10.124 1.00 98.81 212 TRP A N 1
ATOM 1741 C CA . TRP A 1 212 ? -13.448 0.877 10.202 1.00 98.81 212 TRP A CA 1
ATOM 1742 C C . TRP A 1 212 ? -13.667 2.320 10.635 1.00 98.81 212 TRP A C 1
ATOM 1744 O O . TRP A 1 212 ? -14.743 2.884 10.438 1.00 98.81 212 TRP A O 1
ATOM 1754 N N . GLN A 1 213 ? -12.624 2.904 11.215 1.00 98.56 213 GLN A N 1
ATOM 1755 C CA . GLN A 1 213 ? -12.556 4.322 11.535 1.00 98.56 213 GLN A CA 1
ATOM 1756 C C . GLN A 1 213 ? -11.140 4.858 11.332 1.00 98.56 213 GLN A C 1
ATOM 1758 O O . GLN A 1 213 ? -10.154 4.135 11.506 1.00 98.56 213 GLN A O 1
ATOM 1763 N N . SER A 1 214 ? -11.057 6.134 10.981 1.00 98.38 214 SER A N 1
ATOM 1764 C CA . SER A 1 214 ? -9.844 6.935 11.021 1.00 98.38 214 SER A CA 1
ATOM 1765 C C . SER A 1 214 ? -10.000 8.012 12.092 1.00 98.38 214 SER A C 1
ATOM 1767 O O . SER A 1 214 ? -11.079 8.587 12.246 1.00 98.38 214 SER A O 1
ATOM 1769 N N . SER A 1 215 ? -8.943 8.271 12.858 1.00 98.12 215 SER A N 1
ATOM 1770 C CA . SER A 1 215 ? -8.950 9.286 13.911 1.00 98.12 215 SER A CA 1
ATOM 1771 C C . SER A 1 215 ? -7.717 10.176 13.829 1.00 98.12 215 SER A C 1
ATOM 1773 O O . SER A 1 215 ? -6.606 9.680 13.653 1.00 98.12 215 SER A O 1
ATOM 1775 N N . ILE A 1 216 ? -7.899 11.481 13.998 1.00 96.56 216 ILE A N 1
ATOM 1776 C CA . ILE A 1 216 ? -6.827 12.481 14.055 1.00 96.56 216 ILE A CA 1
ATOM 1777 C C . ILE A 1 216 ? -6.938 13.176 15.409 1.00 96.56 216 ILE A C 1
ATOM 1779 O O . ILE A 1 216 ? -8.031 13.570 15.808 1.00 96.56 216 ILE A O 1
ATOM 1783 N N . ASP A 1 217 ? -5.823 13.284 16.134 1.00 92.50 217 ASP A N 1
ATOM 1784 C CA . ASP A 1 217 ? -5.779 13.889 17.474 1.00 92.50 217 ASP A CA 1
ATOM 1785 C C . ASP A 1 217 ? -6.830 13.275 18.434 1.00 92.50 217 ASP A C 1
ATOM 1787 O O . ASP A 1 217 ? -7.492 13.962 19.206 1.00 92.50 217 ASP A O 1
ATOM 1791 N N . GLY A 1 218 ? -7.040 11.955 18.328 1.00 91.00 218 GLY A N 1
ATOM 1792 C CA . GLY A 1 218 ? -8.007 11.194 19.132 1.00 91.00 218 GLY A CA 1
ATOM 1793 C C . GLY A 1 218 ? -9.473 11.308 18.695 1.00 91.00 218 GLY A C 1
ATOM 1794 O O . GLY A 1 218 ? -10.298 10.521 19.154 1.00 91.00 218 GLY A O 1
ATOM 1795 N N . LYS A 1 219 ? -9.812 12.217 17.774 1.00 96.19 219 LYS A N 1
ATOM 1796 C CA . LYS A 1 219 ? -11.184 12.412 17.279 1.00 96.19 219 LYS A CA 1
ATOM 1797 C C . LYS A 1 219 ? -11.415 11.625 15.995 1.00 96.19 219 LYS A C 1
ATOM 1799 O O . LYS A 1 219 ? -10.575 11.648 15.097 1.00 96.19 219 LYS A O 1
ATOM 1804 N N . VAL A 1 220 ? -12.545 10.924 15.894 1.00 97.75 220 VAL A N 1
ATOM 1805 C CA . VAL A 1 220 ? -12.930 10.207 14.667 1.00 97.75 220 VAL A CA 1
ATOM 1806 C C . VAL A 1 220 ? -13.148 11.217 13.540 1.00 97.75 220 VAL A C 1
ATOM 1808 O O . VAL A 1 220 ? -13.953 12.131 13.671 1.00 97.75 220 VAL A O 1
ATOM 1811 N N . SER A 1 221 ? -12.409 11.047 12.445 1.00 96.69 221 SER A N 1
ATOM 1812 C CA . SER A 1 221 ? -12.488 11.883 11.245 1.00 96.69 221 SER A CA 1
ATOM 1813 C C . SER A 1 221 ? -13.297 11.231 10.127 1.00 96.69 221 SER A C 1
ATOM 1815 O O . SER A 1 221 ? -13.964 11.929 9.373 1.00 96.69 221 SER A O 1
ATOM 1817 N N . GLN A 1 222 ? -13.239 9.903 9.999 1.00 98.38 222 GLN A N 1
ATOM 1818 C CA . GLN A 1 222 ? -14.063 9.135 9.066 1.00 98.38 222 GLN A CA 1
ATOM 1819 C C . GLN A 1 222 ? -14.358 7.758 9.652 1.00 98.38 222 GLN A C 1
ATOM 1821 O O . GLN A 1 222 ? -13.600 7.238 10.473 1.00 98.38 222 GLN A O 1
ATOM 1826 N N . SER A 1 223 ? -15.436 7.140 9.190 1.00 98.56 223 SER A N 1
ATOM 1827 C CA . SER A 1 223 ? -15.776 5.761 9.510 1.00 98.56 223 SER A CA 1
ATOM 1828 C C . SER A 1 223 ? -16.577 5.131 8.379 1.00 98.56 223 SER A C 1
ATOM 1830 O O . SER A 1 223 ? -17.063 5.813 7.477 1.00 98.56 223 SER A O 1
ATOM 1832 N N . GLY A 1 224 ? -16.694 3.808 8.403 1.00 98.44 224 GLY A N 1
ATOM 1833 C CA . GLY A 1 224 ? -17.507 3.096 7.432 1.00 98.44 224 GLY A CA 1
ATOM 1834 C C . GLY A 1 224 ? -17.505 1.592 7.643 1.00 98.44 224 GLY A C 1
ATOM 1835 O O . GLY A 1 224 ? -16.997 1.069 8.638 1.00 98.44 224 GLY A O 1
ATOM 1836 N N . THR A 1 225 ? -18.070 0.885 6.668 1.00 98.62 225 THR A N 1
ATOM 1837 C CA . THR A 1 225 ? -18.020 -0.576 6.606 1.00 98.62 225 THR A CA 1
ATOM 1838 C C . THR A 1 225 ? -17.442 -1.028 5.277 1.00 98.62 225 THR A C 1
ATOM 1840 O O . THR A 1 225 ? -17.626 -0.375 4.252 1.00 98.62 225 THR A O 1
ATOM 1843 N N . VAL A 1 226 ? -16.705 -2.133 5.300 1.00 98.56 226 VAL A N 1
ATOM 1844 C CA . VAL A 1 226 ? -16.082 -2.730 4.114 1.00 98.56 226 VAL A CA 1
ATOM 1845 C C . VAL A 1 226 ? -16.230 -4.243 4.156 1.00 98.56 226 VAL A C 1
ATOM 1847 O O . VAL A 1 226 ? -16.385 -4.845 5.222 1.00 98.56 226 VAL A O 1
ATOM 1850 N N . LYS A 1 227 ? -16.187 -4.867 2.981 1.00 98.62 227 LYS A N 1
ATOM 1851 C CA . LYS A 1 227 ? -16.219 -6.319 2.811 1.00 98.62 227 LYS A CA 1
ATOM 1852 C C . LYS A 1 227 ? -14.851 -6.777 2.309 1.00 98.62 227 LYS A C 1
ATOM 1854 O O . LYS A 1 227 ? -14.311 -6.170 1.388 1.00 98.62 227 LYS A O 1
ATOM 1859 N N . ALA A 1 228 ? -14.294 -7.824 2.912 1.00 98.62 228 ALA A N 1
ATOM 1860 C CA . ALA A 1 228 ? -13.078 -8.451 2.410 1.00 98.62 228 ALA A CA 1
ATOM 1861 C C . ALA A 1 228 ? -13.322 -9.019 1.004 1.00 98.62 228 ALA A C 1
ATOM 1863 O O . ALA A 1 228 ? -14.368 -9.625 0.751 1.00 98.62 228 ALA A O 1
ATOM 1864 N N . ASP A 1 229 ? -12.370 -8.825 0.096 1.00 98.50 229 ASP A N 1
ATOM 1865 C CA . ASP A 1 229 ? -12.489 -9.295 -1.287 1.00 98.50 229 ASP A CA 1
ATOM 1866 C C . ASP A 1 229 ? -12.349 -10.825 -1.415 1.00 98.50 229 ASP A C 1
ATOM 1868 O O . ASP A 1 229 ? -12.219 -11.547 -0.425 1.00 98.50 229 ASP A O 1
ATOM 1872 N N . LYS A 1 230 ? -12.349 -11.338 -2.653 1.00 98.25 230 LYS A N 1
ATOM 1873 C CA . LYS A 1 230 ? -12.206 -12.776 -2.944 1.00 98.25 230 LYS A CA 1
ATOM 1874 C C . LYS A 1 230 ? -10.906 -13.407 -2.416 1.00 98.25 230 LYS A C 1
ATOM 1876 O O . LYS A 1 230 ? -10.828 -14.625 -2.307 1.00 98.25 230 LYS A O 1
ATOM 1881 N N . HIS A 1 231 ? -9.896 -12.601 -2.093 1.00 97.75 231 HIS A N 1
ATOM 1882 C CA . HIS A 1 231 ? -8.616 -13.036 -1.533 1.00 97.75 231 HIS A CA 1
ATOM 1883 C C . HIS A 1 231 ? -8.516 -12.804 -0.019 1.00 97.75 231 HIS A C 1
ATOM 1885 O O . HIS A 1 231 ? -7.492 -13.130 0.579 1.00 97.75 231 HIS A O 1
ATOM 1891 N N . GLY A 1 232 ? -9.565 -12.264 0.610 1.00 98.06 232 GLY A N 1
ATOM 1892 C CA . GLY A 1 232 ? -9.563 -11.915 2.027 1.00 98.06 232 GLY A CA 1
ATOM 1893 C C . GLY A 1 232 ? -8.885 -10.575 2.326 1.00 98.06 232 GLY A C 1
ATOM 1894 O O . GLY A 1 232 ? -8.585 -10.298 3.485 1.00 98.06 232 GLY A O 1
ATOM 1895 N N . PHE A 1 233 ? -8.637 -9.719 1.328 1.00 98.56 233 PHE A N 1
ATOM 1896 C CA . PHE A 1 233 ? -8.074 -8.392 1.579 1.00 98.56 233 PHE A CA 1
ATOM 1897 C C . PHE A 1 233 ? -9.155 -7.397 1.980 1.00 98.56 233 PHE A C 1
ATOM 1899 O O . PHE A 1 233 ? -10.165 -7.239 1.293 1.00 98.56 233 PHE A O 1
ATOM 1906 N N . VAL A 1 234 ? -8.912 -6.692 3.085 1.00 98.69 234 VAL A N 1
ATOM 1907 C CA . VAL A 1 234 ? -9.783 -5.630 3.596 1.00 98.69 234 VAL A CA 1
ATOM 1908 C C . VAL A 1 234 ? -9.227 -4.288 3.136 1.00 98.69 234 VAL A C 1
ATOM 1910 O O . VAL A 1 234 ? -8.198 -3.850 3.637 1.00 98.69 234 VAL A O 1
ATOM 1913 N N . THR A 1 235 ? -9.892 -3.643 2.180 1.00 98.81 235 THR A N 1
ATOM 1914 C CA . THR A 1 235 ? -9.462 -2.348 1.633 1.00 98.81 235 THR A CA 1
ATOM 1915 C C . THR A 1 235 ? -10.398 -1.250 2.108 1.00 98.81 235 THR A C 1
ATOM 1917 O O . THR A 1 235 ? -11.601 -1.324 1.867 1.00 98.81 235 THR A O 1
ATOM 1920 N N . LEU A 1 236 ? -9.847 -0.244 2.783 1.00 98.75 236 LEU A N 1
ATOM 1921 C CA . LEU A 1 236 ? -10.557 0.962 3.192 1.00 98.75 236 LEU A CA 1
ATOM 1922 C C . LEU A 1 236 ? -10.472 1.968 2.041 1.00 98.75 236 LEU A C 1
ATOM 1924 O O . LEU A 1 236 ? -9.353 2.366 1.714 1.00 98.75 236 LEU A O 1
ATOM 1928 N N . PRO A 1 237 ? -11.593 2.363 1.419 1.00 98.31 237 PRO A N 1
ATOM 1929 C CA . PRO A 1 237 ? -11.556 3.263 0.279 1.00 98.31 237 PRO A CA 1
ATOM 1930 C C . PRO A 1 237 ? -11.425 4.728 0.713 1.00 98.31 237 PRO A C 1
ATOM 1932 O O . PRO A 1 237 ? -12.058 5.140 1.687 1.00 98.31 237 PRO A O 1
ATOM 1935 N N . LYS A 1 238 ? -10.672 5.526 -0.054 1.00 98.00 238 LYS A N 1
ATOM 1936 C CA . LYS A 1 238 ? -10.614 7.000 0.048 1.00 98.00 238 LYS A CA 1
ATOM 1937 C C . LYS A 1 238 ? -10.414 7.528 1.479 1.00 98.00 238 LYS A C 1
ATOM 1939 O O . LYS A 1 238 ? -11.040 8.508 1.896 1.00 98.00 238 LYS A O 1
ATOM 1944 N N . VAL A 1 239 ? -9.524 6.893 2.237 1.00 98.56 239 VAL A N 1
ATOM 1945 C CA . VAL A 1 239 ? -9.153 7.348 3.579 1.00 98.56 239 VAL A CA 1
ATOM 1946 C C . VAL A 1 239 ? -8.451 8.700 3.466 1.00 98.56 239 VAL A C 1
ATOM 1948 O O . VAL A 1 239 ? -7.448 8.828 2.764 1.00 98.56 239 VAL A O 1
ATOM 1951 N N . ALA A 1 240 ? -8.982 9.706 4.155 1.00 98.00 240 ALA A N 1
ATOM 1952 C CA . ALA A 1 240 ? -8.425 11.045 4.245 1.00 98.00 240 ALA A CA 1
ATOM 1953 C C . ALA A 1 240 ? -7.187 11.037 5.145 1.00 98.00 240 ALA A C 1
ATOM 1955 O O . ALA A 1 240 ? -7.231 10.600 6.296 1.00 98.00 240 ALA A O 1
ATOM 1956 N N . ILE A 1 241 ? -6.074 11.528 4.610 1.00 98.00 241 ILE A N 1
ATOM 1957 C CA . ILE A 1 241 ? -4.769 11.530 5.270 1.00 98.00 241 ILE A CA 1
ATOM 1958 C C . ILE A 1 241 ? -4.146 12.918 5.120 1.00 98.00 241 ILE A C 1
ATOM 1960 O O . ILE A 1 241 ? -4.421 13.649 4.170 1.00 98.00 241 ILE A O 1
ATOM 1964 N N . SER A 1 242 ? -3.327 13.307 6.091 1.00 97.69 242 SER A N 1
ATOM 1965 C CA . SER A 1 242 ? -2.649 14.604 6.127 1.00 97.69 242 SER A CA 1
ATOM 1966 C C . SER A 1 242 ? -1.250 14.457 6.716 1.00 97.69 242 SER A C 1
ATOM 1968 O O . SER A 1 242 ? -0.827 13.349 7.057 1.00 97.69 242 SER A O 1
ATOM 1970 N N . LYS A 1 243 ? -0.534 15.569 6.893 1.00 97.81 243 LYS A N 1
ATOM 1971 C CA . LYS A 1 243 ? 0.726 15.586 7.657 1.00 97.81 243 LYS A CA 1
ATOM 1972 C C . LYS A 1 243 ? 0.537 15.247 9.146 1.00 97.81 243 LYS A C 1
ATOM 1974 O O . LYS A 1 243 ? 1.506 14.878 9.810 1.00 97.81 243 LYS A O 1
ATOM 1979 N N . LYS A 1 244 ? -0.692 15.329 9.677 1.00 98.00 244 LYS A N 1
ATOM 1980 C CA . LYS A 1 244 ? -1.019 14.869 11.035 1.00 98.00 244 LYS A CA 1
ATOM 1981 C C . LYS A 1 244 ? -1.118 13.345 11.097 1.00 98.00 244 LYS A C 1
ATOM 1983 O O . LYS A 1 244 ? -1.554 12.695 10.147 1.00 98.00 244 LYS A O 1
ATOM 1988 N N . LYS A 1 245 ? -0.765 12.780 12.256 1.00 98.00 245 LYS A N 1
ATOM 1989 C CA . LYS A 1 245 ? -0.904 11.346 12.534 1.00 98.00 245 LYS A CA 1
ATOM 1990 C C . LYS A 1 245 ? -2.380 10.947 12.534 1.00 98.00 245 LYS A C 1
ATOM 1992 O O . LYS A 1 245 ? -3.162 11.440 13.340 1.00 98.00 245 LYS A O 1
ATOM 1997 N N . CYS A 1 246 ? -2.728 10.023 11.648 1.00 98.12 246 CYS A N 1
ATOM 1998 C CA . CYS A 1 246 ? -4.054 9.444 11.525 1.00 98.12 246 CYS A CA 1
ATOM 1999 C C . CYS A 1 246 ? -4.025 7.988 12.003 1.00 98.12 246 CYS A C 1
ATOM 2001 O O . CYS A 1 246 ? -3.295 7.162 11.450 1.00 98.12 246 CYS A O 1
ATOM 2003 N N . ARG A 1 247 ? -4.789 7.660 13.046 1.00 98.50 247 ARG A N 1
ATOM 2004 C CA . ARG A 1 247 ? -4.945 6.291 13.543 1.00 98.50 247 ARG A CA 1
ATOM 2005 C C . ARG A 1 247 ? -6.059 5.600 12.771 1.00 98.50 247 ARG A C 1
ATOM 2007 O O . ARG A 1 247 ? -7.215 5.992 12.882 1.00 98.50 247 ARG A O 1
ATOM 2014 N N . ILE A 1 248 ? -5.714 4.558 12.027 1.00 98.69 248 ILE A N 1
ATOM 2015 C CA . ILE A 1 248 ? -6.666 3.681 11.348 1.00 98.69 248 ILE A CA 1
ATOM 2016 C C . ILE A 1 248 ? -6.962 2.491 12.248 1.00 98.69 248 ILE A C 1
ATOM 2018 O O . ILE A 1 248 ? -6.036 1.875 12.776 1.00 98.69 248 ILE A O 1
ATOM 2022 N N . ARG A 1 249 ? -8.243 2.153 12.390 1.00 98.75 249 ARG A N 1
ATOM 2023 C CA . ARG A 1 249 ? -8.712 0.956 13.088 1.00 98.75 249 ARG A CA 1
ATOM 2024 C C . ARG A 1 249 ? -9.729 0.219 12.234 1.00 98.75 249 ARG A C 1
ATOM 2026 O O . ARG A 1 249 ? -10.678 0.818 11.742 1.00 98.75 249 ARG A O 1
ATOM 2033 N N . ILE A 1 250 ? -9.538 -1.087 12.112 1.00 98.81 250 ILE A N 1
ATOM 2034 C CA . ILE A 1 250 ? -10.468 -2.037 11.506 1.00 98.81 250 ILE A CA 1
ATOM 2035 C C . ILE A 1 250 ? -10.887 -3.010 12.601 1.00 98.81 250 ILE A C 1
ATOM 2037 O O . ILE A 1 250 ? -10.029 -3.557 13.297 1.00 98.81 250 ILE A O 1
ATOM 2041 N N . SER A 1 251 ? -12.182 -3.255 12.739 1.00 98.19 251 SER A N 1
ATOM 2042 C CA . SER A 1 251 ? -12.723 -4.227 13.685 1.00 98.19 251 SER A CA 1
ATOM 2043 C C . SER A 1 251 ? -13.883 -5.002 13.080 1.00 98.19 251 SER A C 1
ATOM 2045 O O . SER A 1 251 ? -14.649 -4.466 12.278 1.00 98.19 251 SER A O 1
ATOM 2047 N N . ARG A 1 252 ? -14.005 -6.269 13.469 1.00 92.69 252 ARG A N 1
ATOM 2048 C CA . ARG A 1 252 ? -15.187 -7.075 13.159 1.00 92.69 252 ARG A CA 1
ATOM 2049 C C . ARG A 1 252 ? -16.377 -6.659 14.015 1.00 92.69 252 ARG A C 1
ATOM 2051 O O . ARG A 1 252 ? -16.153 -6.451 15.226 1.00 92.69 252 ARG A O 1
#

Radius of gyration: 19.83 Å; Cα contacts (8 Å, |Δi|>4): 456; chains: 1; bounding box: 47×44×54 Å

pLDDT: mean 80.95, std 20.41, range [33.41, 98.81]

Foldseek 3Di:
DVCVVCVVLLDDDPQAAHPVRHGNLVVLALLVVLLVCLQDADDAEEAEDAFLQDVPCVVPVVVHDPVLSVVVSCQVSQHHYKYWYENDDDPLVVVCVVPAPVLDDPQAKDKRKHDKPQFAHSAAPDPPDDQPPPCPDPPDDDDPVNRNVGGDSTTMDPSFKHWDSVDWDQAQFKTKIKMAGHPPRPDQKIWIKIKIPSRDRPQAAAQDKKKKFKDFPNHTPDIDMFGQHNSRITIDGGDMHGRTIIMIMIGD

Solvent-accessible surface area (backbone atoms only — not comparable to full-atom values): 14426 Å² total; per-residue (Å²): 115,70,67,73,78,43,53,85,63,66,69,84,84,85,80,57,51,30,98,82,70,40,46,50,72,65,72,44,33,56,29,61,50,39,60,75,38,58,83,62,82,74,72,83,43,76,47,68,52,76,40,40,63,48,61,71,56,46,49,66,75,65,62,34,62,58,64,59,53,35,50,49,27,34,50,78,44,55,40,38,53,30,32,39,26,28,76,79,68,66,67,67,49,57,54,39,52,74,74,47,57,82,62,66,59,93,93,44,57,45,69,10,66,38,79,44,76,78,47,48,50,75,52,44,101,69,89,84,66,76,78,66,85,82,64,85,50,85,87,79,55,82,68,65,58,70,65,53,75,36,31,44,61,52,45,33,34,60,59,39,65,46,66,48,77,86,61,61,45,64,34,69,59,34,39,32,40,34,36,26,34,40,89,83,40,95,56,69,61,47,32,23,27,42,23,75,33,62,53,86,44,40,68,59,50,56,65,43,66,31,41,35,39,34,21,45,92,86,40,78,75,47,70,52,76,41,56,15,37,93,81,20,48,46,56,46,74,64,43,76,45,24,60,56,61,30,40,37,39,38,34,100